Protein AF-A0A7S3T463-F1 (afdb_monomer_lite)

Secondary structure (DSSP, 8-state):
---PPPPPGGGGBTB--------TTGGGS-PPPHHHHHHHHHHHHHHHHHHHHHHHHHHHHTHHHHS--GGG-SSHHHHHHHHHHHHHHHHHHHHHHHHHHHHHHHHHHHHHHHHHHHHTT---------HHHHHTSTHHHHHHHHHHHHHHHHHHHHHH-TT-TTHHHHHHHHHHHHHHHHHHHHHHHHHS-----

Sequence (197 aa):
AALEDAPPADALKGLPEVQVHETADETRFDCPPAWFLVLNSIGMSAMTAVTVIGAFFFVLAANTQLTNYCWLWQSKFTQVACTASTVAFWTYPTVCCVFVFIIFAKNMVDARMYYEFLLHRVFVGYERRSILTIFNFPALPLLLLYAMVAMTSMIWHMRGHALQVNAVQEMVYAYMAYLMPVVSFVATLVTKWSVNY

Structure (mmCIF, N/CA/C/O backbone):
data_AF-A0A7S3T463-F1
#
_entry.id   AF-A0A7S3T463-F1
#
loop_
_atom_site.group_PDB
_atom_site.id
_atom_site.type_symbol
_atom_site.label_atom_id
_atom_site.label_alt_id
_atom_site.label_comp_id
_atom_site.label_asym_id
_atom_site.label_entity_id
_atom_site.label_seq_id
_atom_site.pdbx_PDB_ins_code
_atom_site.Cartn_x
_atom_site.Cartn_y
_atom_site.Cartn_z
_atom_site.occupancy
_atom_site.B_iso_or_equiv
_atom_site.auth_seq_id
_atom_site.auth_comp_id
_atom_site.auth_asym_id
_atom_site.auth_atom_id
_atom_site.pdbx_PDB_model_num
ATOM 1 N N . ALA A 1 1 ? -27.767 -30.593 3.895 1.00 51.59 1 ALA A N 1
ATOM 2 C CA . ALA A 1 1 ? -27.272 -31.640 4.810 1.00 51.59 1 ALA A CA 1
ATOM 3 C C . ALA A 1 1 ? -25.940 -31.137 5.354 1.00 51.59 1 ALA A C 1
ATOM 5 O O . ALA A 1 1 ? -25.041 -30.972 4.550 1.00 51.59 1 ALA A O 1
ATOM 6 N N . ALA A 1 2 ? -25.776 -30.710 6.601 1.00 44.47 2 ALA A N 1
ATOM 7 C CA . ALA A 1 2 ? -26.503 -30.990 7.831 1.00 44.47 2 ALA A CA 1
ATOM 8 C C . ALA A 1 2 ? -26.843 -29.679 8.572 1.00 44.47 2 ALA A C 1
ATOM 10 O O . ALA A 1 2 ? -26.008 -28.784 8.654 1.00 44.47 2 ALA A O 1
ATOM 11 N N . LEU A 1 3 ? -28.082 -29.565 9.059 1.00 46.16 3 LEU A N 1
ATOM 12 C CA . LEU A 1 3 ? -28.412 -28.690 10.181 1.00 46.16 3 LEU A CA 1
ATOM 13 C C . LEU A 1 3 ? -28.065 -29.508 11.426 1.00 46.16 3 LEU A C 1
ATOM 15 O O . LEU A 1 3 ? -28.753 -30.486 11.701 1.00 46.16 3 LEU A O 1
ATOM 19 N N . GLU A 1 4 ? -26.964 -29.176 12.094 1.00 52.53 4 GLU A N 1
ATOM 20 C CA . GLU A 1 4 ? -26.656 -29.721 13.416 1.00 52.53 4 GLU A CA 1
ATOM 21 C C . GLU A 1 4 ? -27.619 -29.118 14.442 1.00 52.53 4 GLU A C 1
ATOM 23 O O . GLU A 1 4 ? -27.831 -27.904 14.492 1.00 52.53 4 GLU A O 1
ATOM 28 N N . ASP A 1 5 ? -28.241 -30.018 15.196 1.00 52.22 5 ASP A N 1
ATOM 29 C CA . ASP A 1 5 ? -29.319 -29.786 16.142 1.00 52.22 5 ASP A CA 1
ATOM 30 C C . ASP A 1 5 ? -28.959 -28.726 17.191 1.00 52.22 5 ASP A C 1
ATOM 32 O O . ASP A 1 5 ? -28.043 -28.892 18.000 1.00 52.22 5 ASP A O 1
ATOM 36 N N . ALA A 1 6 ? -29.734 -27.639 17.216 1.00 59.31 6 ALA A N 1
ATOM 37 C CA . ALA A 1 6 ? -29.752 -26.738 18.356 1.00 59.31 6 ALA A CA 1
ATOM 38 C C . ALA A 1 6 ? -30.209 -27.531 19.598 1.00 59.31 6 ALA A C 1
ATOM 40 O O . ALA A 1 6 ? -31.221 -28.238 19.526 1.00 59.31 6 ALA A O 1
ATOM 41 N N . PRO A 1 7 ? -29.493 -27.447 20.732 1.00 59.16 7 PR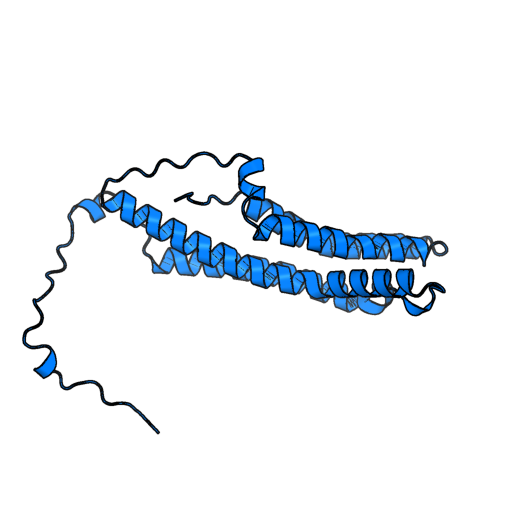O A N 1
ATOM 42 C CA . PRO A 1 7 ? -29.833 -28.220 21.914 1.00 59.16 7 PRO A CA 1
ATOM 43 C C . PRO A 1 7 ? -31.237 -27.852 22.426 1.00 59.16 7 PRO A C 1
ATOM 45 O O . PRO A 1 7 ? -31.652 -26.693 22.328 1.00 59.16 7 PRO A O 1
ATOM 48 N N . PRO A 1 8 ? -31.983 -28.825 22.979 1.00 61.66 8 PRO A N 1
ATOM 49 C CA . PRO A 1 8 ? -33.329 -28.604 23.490 1.00 61.66 8 PRO A CA 1
ATOM 50 C C . PRO A 1 8 ? -33.323 -27.523 24.578 1.00 61.66 8 PRO A C 1
ATOM 52 O O . PRO A 1 8 ? -32.460 -27.522 25.456 1.00 61.66 8 PRO A O 1
ATOM 55 N N . ALA A 1 9 ? -34.307 -26.618 24.532 1.00 58.44 9 ALA A N 1
ATOM 56 C CA . ALA A 1 9 ? -34.421 -25.439 25.402 1.00 58.44 9 ALA A CA 1
ATOM 57 C C . ALA A 1 9 ? -34.381 -25.755 26.913 1.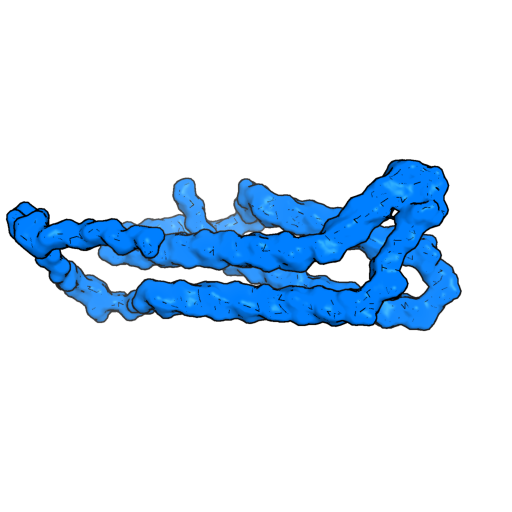00 58.44 9 ALA A C 1
ATOM 59 O O . ALA A 1 9 ? -34.060 -24.891 27.727 1.00 58.44 9 ALA A O 1
ATOM 60 N N . ASP A 1 10 ? -34.648 -27.002 27.297 1.00 62.12 10 ASP A N 1
ATOM 61 C CA . ASP A 1 10 ? -34.566 -27.466 28.679 1.00 62.12 10 ASP A CA 1
ATOM 62 C C . ASP A 1 10 ? -33.127 -27.638 29.201 1.00 62.12 10 ASP A C 1
ATOM 64 O O . ASP A 1 10 ? -32.932 -27.667 30.412 1.00 62.12 10 ASP A O 1
ATOM 68 N N . ALA A 1 11 ? -32.108 -27.670 28.333 1.00 57.53 11 ALA A N 1
ATOM 69 C CA . ALA A 1 11 ? -30.698 -27.725 28.737 1.00 57.53 11 ALA A CA 1
ATOM 70 C C . ALA A 1 11 ? -30.153 -26.383 29.274 1.00 57.53 11 ALA A C 1
ATOM 72 O O . ALA A 1 11 ? -29.064 -26.343 29.843 1.00 57.53 11 ALA A O 1
ATOM 73 N N . LEU A 1 12 ? -30.906 -25.285 29.121 1.00 55.22 12 LEU A N 1
ATOM 74 C CA . LEU A 1 12 ? -30.571 -23.964 29.671 1.00 55.22 12 LEU A CA 1
ATOM 75 C C . LEU A 1 12 ? -31.203 -23.703 31.053 1.00 55.22 12 LEU A C 1
ATOM 77 O O . LEU A 1 12 ? -30.861 -22.712 31.700 1.00 55.22 12 LEU A O 1
ATOM 81 N N . LYS A 1 13 ? -32.083 -24.591 31.547 1.00 55.50 13 LYS A N 1
ATOM 82 C CA . LYS A 1 13 ? -32.643 -24.521 32.909 1.00 55.50 13 LYS A CA 1
ATOM 83 C C . LYS A 1 13 ? -31.573 -24.909 33.931 1.00 55.50 13 LYS A C 1
ATOM 85 O O . LYS A 1 13 ? -31.421 -26.077 34.268 1.00 55.50 13 LYS A O 1
ATOM 90 N N . GLY A 1 14 ? -30.835 -23.926 34.433 1.00 65.56 14 GLY A N 1
ATOM 91 C CA . GLY A 1 14 ? -29.850 -24.127 35.501 1.00 65.56 14 GLY A CA 1
ATOM 92 C C . GLY A 1 14 ? -28.540 -23.378 35.303 1.00 65.56 14 GLY A C 1
ATOM 93 O O . GLY A 1 14 ? -27.716 -23.356 36.215 1.00 65.56 14 GLY A O 1
ATOM 94 N N . LEU A 1 15 ? -28.348 -22.728 34.153 1.00 62.41 15 LEU A N 1
ATOM 95 C CA . LEU A 1 15 ? -27.325 -21.697 34.053 1.00 62.41 15 LEU A CA 1
ATOM 96 C C . LEU A 1 15 ? -27.752 -20.530 34.955 1.00 62.41 15 LEU A C 1
ATOM 98 O O . LEU A 1 15 ? -28.924 -20.146 34.909 1.00 62.41 15 LEU A O 1
ATOM 102 N N . PRO A 1 16 ? -26.853 -19.998 35.803 1.00 64.06 16 PRO A N 1
ATOM 103 C CA . PRO A 1 16 ? -27.168 -18.824 36.597 1.00 64.06 16 PRO A CA 1
ATOM 104 C C . PRO A 1 16 ? -27.610 -17.731 35.631 1.00 64.06 16 PRO A C 1
ATOM 106 O O . PRO A 1 16 ? -26.889 -17.404 34.688 1.00 64.06 16 PRO A O 1
ATOM 109 N N . GLU A 1 17 ? -28.822 -17.225 35.839 1.00 62.31 17 GLU A N 1
ATOM 110 C CA . GLU A 1 17 ? -29.332 -16.074 35.117 1.00 62.31 17 GLU A CA 1
ATOM 111 C C . GLU A 1 17 ? -28.359 -14.932 35.401 1.00 62.31 17 GLU A C 1
ATOM 113 O O . GLU A 1 17 ? -28.320 -14.380 36.504 1.00 62.31 17 GLU A O 1
ATOM 118 N N . VAL A 1 18 ? -27.476 -14.662 34.438 1.00 62.22 18 VAL A N 1
ATOM 119 C CA . VAL A 1 18 ? -26.580 -13.517 34.498 1.00 62.22 18 VAL A CA 1
ATOM 120 C C . VAL A 1 18 ? -27.501 -12.321 34.380 1.00 62.22 18 VAL A C 1
ATOM 122 O O . VAL A 1 18 ? -27.887 -11.934 33.278 1.00 62.22 18 VAL A O 1
ATOM 125 N N . GLN A 1 19 ? -27.922 -11.785 35.526 1.00 48.31 19 GLN A N 1
ATOM 126 C CA . GLN A 1 19 ? -28.584 -10.498 35.558 1.00 48.31 19 GLN A CA 1
ATOM 127 C C . GLN A 1 19 ? -27.610 -9.526 34.917 1.00 48.31 19 GLN A C 1
ATOM 129 O O . GLN A 1 19 ? -26.544 -9.250 35.472 1.00 48.31 19 GLN A O 1
ATOM 134 N N . VAL A 1 20 ? -27.952 -9.078 33.710 1.00 59.31 20 VAL A N 1
ATOM 135 C CA . VAL A 1 20 ? -27.262 -7.987 33.039 1.00 59.31 20 VAL A CA 1
ATOM 136 C C . VAL A 1 20 ? -27.518 -6.781 33.924 1.00 59.31 20 VAL A C 1
ATOM 138 O O . VAL A 1 20 ? -28.552 -6.126 33.838 1.00 59.31 20 VAL A O 1
ATOM 141 N N . HIS A 1 21 ? -26.638 -6.587 34.898 1.00 53.38 21 HIS A N 1
ATOM 142 C CA . HIS A 1 21 ? -26.67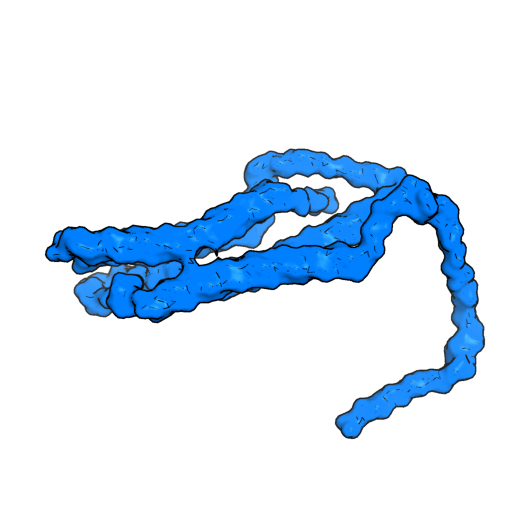6 -5.433 35.760 1.00 53.38 21 HIS A CA 1
ATOM 143 C C . HIS A 1 21 ? -26.294 -4.280 34.843 1.00 53.38 21 HIS A C 1
ATOM 145 O O . HIS A 1 21 ? -25.124 -4.149 34.489 1.00 53.38 21 HIS A O 1
ATOM 151 N N . GLU A 1 22 ? -27.289 -3.518 34.382 1.00 54.75 22 GLU A N 1
ATOM 152 C CA . GLU A 1 22 ? -27.070 -2.217 33.756 1.00 54.75 22 GLU A CA 1
ATOM 153 C C . GLU A 1 22 ? -26.254 -1.397 34.756 1.00 54.75 22 GLU A C 1
ATOM 155 O O . GLU A 1 22 ? -26.767 -0.851 35.736 1.00 54.75 22 GLU A O 1
ATOM 160 N N . THR A 1 23 ? -24.934 -1.399 34.585 1.00 55.97 23 THR A N 1
ATOM 161 C CA . THR A 1 23 ? -24.046 -0.608 35.418 1.00 55.97 23 THR A CA 1
ATOM 162 C C . THR A 1 23 ? -24.372 0.845 35.122 1.00 55.97 23 THR A C 1
ATOM 164 O O . THR A 1 23 ? -24.146 1.318 34.011 1.00 55.97 23 THR A O 1
ATOM 167 N N . ALA A 1 24 ? -24.895 1.559 36.121 1.00 50.25 24 ALA A N 1
ATOM 168 C CA . ALA A 1 24 ? -25.324 2.958 36.039 1.00 50.25 24 ALA A CA 1
ATOM 169 C C . ALA A 1 24 ? -24.263 3.941 35.481 1.00 50.25 24 ALA A C 1
ATOM 171 O O . ALA A 1 24 ? -24.587 5.091 35.187 1.00 50.25 24 ALA A O 1
ATOM 172 N N . ASP A 1 25 ? -23.016 3.498 35.298 1.00 54.44 25 ASP A N 1
ATOM 173 C CA . ASP A 1 25 ? -21.930 4.264 34.686 1.00 54.44 25 ASP A CA 1
ATOM 174 C C . ASP A 1 25 ? -22.037 4.380 33.144 1.00 54.44 25 ASP A C 1
ATOM 176 O O . ASP A 1 25 ? -21.417 5.286 32.586 1.00 54.44 25 ASP A O 1
ATOM 180 N N . GLU A 1 26 ? -22.860 3.578 32.446 1.00 55.28 26 GLU A N 1
ATOM 181 C CA . GLU A 1 26 ? -23.068 3.729 30.987 1.00 55.28 26 GLU A CA 1
ATOM 182 C C . GLU A 1 26 ? -23.789 5.036 30.620 1.00 55.28 26 GLU A C 1
ATOM 184 O O . GLU A 1 26 ? -23.491 5.651 29.603 1.00 55.28 26 GLU A O 1
ATOM 189 N N . THR A 1 27 ? -24.679 5.535 31.484 1.00 57.78 27 THR A N 1
ATOM 190 C CA . THR A 1 27 ? -25.372 6.820 31.256 1.00 57.78 27 THR A CA 1
ATOM 191 C C . THR A 1 27 ? -24.468 8.046 31.401 1.00 57.78 27 THR A C 1
ATOM 193 O O . THR A 1 27 ? -24.854 9.148 31.012 1.00 57.78 27 THR A O 1
ATOM 196 N N . ARG A 1 28 ? -23.268 7.884 31.975 1.00 63.88 28 ARG A N 1
ATOM 197 C CA . ARG A 1 28 ? -22.345 8.994 32.245 1.00 63.88 28 ARG A CA 1
ATOM 198 C C . ARG A 1 28 ? -21.348 9.231 31.113 1.00 63.88 28 ARG A C 1
ATOM 200 O O . ARG A 1 28 ? -20.805 10.331 31.010 1.00 63.88 28 ARG A O 1
ATOM 207 N N . PHE A 1 29 ? -21.104 8.220 30.285 1.00 65.50 29 PHE A N 1
ATOM 208 C CA . PHE A 1 29 ? -20.198 8.294 29.148 1.00 65.50 29 PHE A CA 1
ATOM 209 C C . PHE A 1 29 ? -20.971 7.960 27.875 1.00 65.50 29 PHE A C 1
ATOM 211 O O . PHE A 1 29 ? -21.448 6.841 27.736 1.00 65.50 29 PHE A O 1
ATOM 218 N N . ASP A 1 30 ? -21.044 8.900 26.927 1.00 70.94 30 ASP A N 1
ATOM 219 C CA . ASP A 1 30 ? -21.539 8.646 25.567 1.00 70.94 30 ASP A CA 1
ATOM 220 C C . ASP A 1 30 ? -20.584 7.675 24.845 1.00 70.94 30 ASP A C 1
ATOM 222 O O . ASP A 1 30 ? -19.723 8.069 24.052 1.00 70.94 30 ASP A O 1
ATOM 226 N N . CYS A 1 31 ? -20.675 6.388 25.178 1.00 72.31 31 CYS A N 1
ATOM 227 C CA . CYS A 1 31 ? -19.882 5.344 24.558 1.00 72.31 31 CYS A CA 1
ATOM 228 C C . CYS A 1 31 ? -20.508 5.014 23.197 1.00 72.31 31 CYS A C 1
ATOM 230 O O . CYS A 1 31 ? -21.670 4.595 23.142 1.00 72.31 31 CYS A O 1
ATOM 232 N N . PRO A 1 32 ? -19.786 5.198 22.077 1.00 81.69 32 PRO A N 1
ATOM 233 C CA . PRO A 1 32 ? -20.316 4.821 20.781 1.00 81.69 32 PRO A CA 1
ATOM 234 C C . PRO A 1 32 ? -20.580 3.309 20.774 1.00 81.69 32 PRO A C 1
ATOM 236 O O . PRO A 1 32 ? -19.713 2.530 21.183 1.00 81.69 32 PRO A O 1
ATOM 239 N N . PRO A 1 33 ? -21.746 2.860 20.286 1.00 84.19 33 PRO A N 1
ATOM 240 C CA . PRO A 1 33 ? -22.067 1.445 20.298 1.00 84.19 33 PRO A CA 1
ATOM 241 C C . PRO A 1 33 ? -21.070 0.668 19.427 1.00 84.19 33 PRO A C 1
ATOM 243 O O . PRO A 1 33 ? -20.616 1.149 18.387 1.00 84.19 33 PRO A O 1
ATOM 246 N N . ALA A 1 34 ? -20.738 -0.564 19.826 1.00 84.56 34 ALA A N 1
ATOM 247 C CA . ALA A 1 34 ? -19.673 -1.346 19.188 1.00 84.56 34 ALA A CA 1
ATOM 248 C C . ALA A 1 34 ? -19.856 -1.515 17.667 1.00 84.56 34 ALA A C 1
ATOM 250 O O . ALA A 1 34 ? -18.885 -1.456 16.912 1.00 84.56 34 ALA A O 1
ATOM 251 N N . TRP A 1 35 ? -21.099 -1.667 17.199 1.00 84.94 35 TRP A N 1
ATOM 252 C CA . TRP A 1 35 ? -21.407 -1.779 15.771 1.00 84.94 35 TRP A CA 1
ATOM 253 C C . TRP A 1 35 ? -21.028 -0.514 14.985 1.00 84.94 35 TRP A C 1
ATOM 255 O O . TRP A 1 35 ? -20.605 -0.616 13.835 1.00 84.94 35 TRP A O 1
ATOM 265 N N . PHE A 1 36 ? -21.120 0.671 15.598 1.00 88.88 36 PHE A N 1
ATOM 266 C CA . PHE A 1 36 ? -20.758 1.933 14.957 1.00 88.88 36 PHE A CA 1
ATOM 267 C C . PHE A 1 36 ? -19.245 2.024 14.740 1.00 88.88 36 PHE A C 1
ATOM 269 O O . PHE A 1 36 ? -18.797 2.406 13.660 1.00 88.88 36 PHE A O 1
ATOM 276 N N . LEU A 1 37 ? -18.443 1.597 15.723 1.00 86.12 37 LEU A N 1
ATOM 277 C CA . LEU A 1 37 ? -16.982 1.521 15.591 1.00 86.12 37 LEU A CA 1
ATOM 278 C C . LEU A 1 37 ? -16.558 0.543 14.486 1.00 86.12 37 LEU A C 1
ATOM 280 O O . LEU A 1 37 ? -15.643 0.842 13.710 1.00 86.12 37 LEU A O 1
ATOM 284 N N . VAL A 1 38 ? -17.245 -0.599 14.394 1.00 88.38 38 VAL A N 1
ATOM 285 C CA . VAL A 1 38 ? -17.034 -1.595 13.334 1.00 88.38 38 VAL A CA 1
ATOM 286 C C . VAL A 1 38 ? -17.359 -0.990 11.970 1.00 88.38 38 VAL A C 1
ATOM 288 O O . VAL A 1 38 ? -16.502 -0.992 11.088 1.00 88.38 38 VAL A O 1
ATOM 291 N N . LEU A 1 39 ? -18.553 -0.411 11.796 1.00 91.50 39 LEU A N 1
ATOM 292 C CA . LEU A 1 39 ? -18.965 0.190 10.526 1.00 91.50 39 LEU A CA 1
ATOM 293 C C . LEU A 1 39 ? -18.063 1.349 10.108 1.00 91.50 39 LEU A C 1
ATOM 295 O O . LEU A 1 39 ? -17.708 1.439 8.938 1.00 91.50 39 LEU A O 1
ATOM 299 N N . ASN A 1 40 ? -17.645 2.203 11.041 1.00 88.38 40 ASN A N 1
ATOM 300 C CA . ASN A 1 40 ? -16.723 3.293 10.744 1.00 88.38 40 ASN A CA 1
ATOM 301 C C . ASN A 1 40 ? -15.348 2.766 10.292 1.00 88.38 40 ASN A C 1
ATOM 303 O O . ASN A 1 40 ? -14.770 3.263 9.328 1.00 88.38 40 ASN A O 1
ATOM 307 N N . SER A 1 41 ? -14.835 1.713 10.936 1.00 87.75 41 SER A N 1
ATOM 308 C CA . SER A 1 41 ? -13.562 1.084 10.552 1.00 87.75 41 SER A CA 1
ATOM 309 C C . SER A 1 41 ? -13.652 0.400 9.182 1.00 87.75 41 SER A C 1
ATOM 311 O O . SER A 1 41 ? -12.758 0.558 8.345 1.00 87.75 41 SER A O 1
ATOM 313 N N . ILE A 1 42 ? -14.755 -0.305 8.914 1.00 90.12 42 ILE A N 1
ATOM 314 C CA . ILE A 1 42 ? -15.036 -0.908 7.604 1.00 90.12 42 ILE A CA 1
ATOM 315 C C . ILE A 1 42 ? -15.182 0.184 6.540 1.00 90.12 42 ILE A C 1
ATOM 317 O O . ILE A 1 42 ? -14.564 0.085 5.489 1.00 90.12 42 ILE A O 1
ATOM 321 N N . GLY A 1 43 ? -15.920 1.259 6.815 1.00 92.38 43 GLY A N 1
ATOM 322 C CA . GLY A 1 43 ? -16.099 2.371 5.883 1.00 92.38 43 GLY A CA 1
ATOM 323 C C . GLY A 1 43 ? -14.777 3.050 5.521 1.00 92.38 43 GLY A C 1
ATOM 324 O O . GLY A 1 43 ? -14.471 3.225 4.343 1.00 92.38 43 GLY A O 1
ATOM 325 N N . MET A 1 44 ? -13.943 3.365 6.515 1.00 88.19 44 MET A N 1
ATOM 326 C CA . MET A 1 44 ? -12.628 3.975 6.288 1.00 88.19 44 MET A CA 1
ATOM 327 C C . MET A 1 44 ? -11.668 3.041 5.532 1.00 88.19 44 MET A C 1
ATOM 329 O O . MET A 1 44 ? -10.952 3.480 4.627 1.00 88.19 44 MET A O 1
ATOM 333 N N . SER A 1 45 ? -11.662 1.746 5.863 1.00 88.25 45 SER A N 1
ATOM 334 C CA . SER A 1 45 ? -10.851 0.754 5.142 1.00 88.25 45 SER A CA 1
ATOM 335 C C . SER A 1 45 ? -11.347 0.518 3.709 1.00 88.25 45 SER A C 1
ATOM 337 O O . SER A 1 45 ? -10.537 0.443 2.792 1.00 88.25 45 SER A O 1
ATOM 339 N N . ALA A 1 46 ? -12.661 0.496 3.476 1.00 91.19 46 ALA A N 1
ATOM 340 C CA . ALA A 1 46 ? -13.241 0.377 2.142 1.00 91.19 46 ALA A CA 1
ATOM 341 C C . ALA A 1 46 ? -12.909 1.596 1.275 1.00 91.19 46 ALA A C 1
ATOM 343 O O . ALA A 1 46 ? -12.473 1.432 0.140 1.00 91.19 46 ALA A O 1
ATOM 344 N N . MET A 1 47 ? -13.040 2.814 1.812 1.00 91.19 47 MET A N 1
ATOM 345 C CA . MET A 1 47 ? -12.692 4.039 1.083 1.00 91.19 47 MET A CA 1
ATOM 346 C C . MET A 1 47 ? -11.216 4.058 0.678 1.00 91.19 47 MET A C 1
ATOM 348 O O . MET A 1 47 ? -10.895 4.364 -0.468 1.00 91.19 47 MET A O 1
ATOM 352 N N . THR A 1 48 ? -10.317 3.675 1.588 1.00 88.50 48 THR A N 1
ATOM 353 C CA . THR A 1 48 ? -8.878 3.577 1.286 1.00 88.50 48 THR A CA 1
ATOM 354 C C . THR A 1 48 ? -8.557 2.452 0.300 1.00 88.50 48 THR A C 1
ATOM 356 O O . THR A 1 48 ? -7.722 2.634 -0.581 1.00 88.50 48 THR A O 1
ATOM 359 N N . ALA A 1 49 ? -9.248 1.313 0.369 1.00 88.88 49 ALA A N 1
ATOM 360 C CA . ALA A 1 49 ? -9.100 0.251 -0.621 1.00 88.88 49 ALA A CA 1
ATOM 361 C C . ALA A 1 49 ? -9.575 0.701 -2.012 1.00 88.88 49 ALA A C 1
ATOM 363 O O . ALA A 1 49 ? -8.879 0.471 -2.997 1.00 88.88 49 ALA A O 1
ATOM 364 N N . VAL A 1 50 ? -10.718 1.389 -2.104 1.00 91.81 50 VAL A N 1
ATOM 365 C CA . VAL A 1 50 ? -11.256 1.908 -3.371 1.00 91.81 50 VAL A CA 1
ATOM 366 C C . VAL A 1 50 ? -10.304 2.920 -4.004 1.00 91.81 50 VAL A C 1
ATOM 368 O O . VAL A 1 50 ? -10.088 2.853 -5.212 1.00 91.81 50 VAL A O 1
ATOM 371 N N . THR A 1 51 ? -9.689 3.820 -3.230 1.00 91.00 51 THR A N 1
ATOM 372 C CA . THR A 1 51 ? -8.722 4.781 -3.790 1.00 91.00 51 THR A CA 1
ATOM 373 C C . THR A 1 51 ? -7.459 4.098 -4.314 1.00 91.00 51 THR A C 1
ATOM 375 O O . THR A 1 51 ? -6.999 4.430 -5.407 1.00 91.00 51 THR A O 1
ATOM 378 N N . VAL A 1 52 ? -6.927 3.107 -3.591 1.00 88.81 52 VAL A N 1
ATOM 379 C CA . VAL A 1 52 ? -5.760 2.318 -4.025 1.00 88.81 52 VAL A CA 1
ATOM 380 C C . VAL A 1 52 ? -6.085 1.489 -5.270 1.00 88.81 52 VAL A C 1
ATOM 382 O O . VAL A 1 52 ? -5.314 1.488 -6.228 1.00 88.81 52 VAL A O 1
ATOM 385 N N . ILE A 1 53 ? -7.244 0.826 -5.296 1.00 90.31 53 ILE A N 1
ATOM 386 C CA . ILE A 1 53 ? -7.714 0.040 -6.445 1.00 90.31 53 ILE A CA 1
ATOM 387 C C . ILE A 1 53 ? -7.966 0.947 -7.657 1.00 90.31 53 ILE A C 1
ATOM 389 O O . ILE A 1 53 ? -7.583 0.599 -8.770 1.00 90.31 53 ILE A O 1
ATOM 393 N N . GLY A 1 54 ? -8.560 2.126 -7.461 1.00 91.06 54 GLY A N 1
ATOM 394 C CA . GLY A 1 54 ? -8.780 3.104 -8.527 1.00 91.06 54 GLY A CA 1
ATOM 395 C C . GLY A 1 54 ? -7.469 3.581 -9.155 1.00 91.06 54 GLY A C 1
ATOM 396 O O . GLY A 1 54 ? -7.330 3.569 -10.378 1.00 91.06 54 GLY A O 1
ATOM 397 N N . ALA A 1 55 ? -6.475 3.918 -8.329 1.00 89.44 55 ALA A N 1
ATOM 398 C CA . ALA A 1 55 ? -5.137 4.265 -8.807 1.00 89.44 55 ALA A CA 1
ATOM 399 C C . ALA A 1 55 ? -4.449 3.089 -9.520 1.00 89.44 55 ALA A C 1
ATOM 401 O O . ALA A 1 55 ? -3.776 3.280 -10.533 1.00 89.44 55 ALA A O 1
ATOM 402 N N . PHE A 1 56 ? -4.657 1.862 -9.039 1.00 90.00 56 PHE A N 1
ATOM 403 C CA . PHE A 1 56 ? -4.150 0.659 -9.690 1.00 90.00 56 PHE A CA 1
ATOM 404 C C . PHE A 1 56 ? -4.769 0.435 -11.075 1.00 90.00 56 PHE A C 1
ATOM 406 O O . PHE A 1 56 ? -4.043 0.164 -12.028 1.00 90.00 56 PHE A O 1
ATOM 413 N N . PHE A 1 57 ? -6.086 0.610 -11.225 1.00 91.38 57 PHE A N 1
ATOM 414 C CA . PHE A 1 57 ? -6.748 0.531 -12.530 1.00 91.38 57 PHE A CA 1
ATOM 415 C C . PHE A 1 57 ? -6.267 1.614 -13.498 1.00 91.38 57 PHE A C 1
ATOM 417 O O . PHE A 1 57 ? -6.097 1.337 -14.684 1.00 91.38 57 PHE A O 1
ATOM 424 N N . PHE A 1 58 ? -5.994 2.821 -12.998 1.00 89.50 58 PHE A N 1
ATOM 425 C CA . PHE A 1 58 ? -5.407 3.888 -13.807 1.00 89.50 58 PHE A CA 1
ATOM 426 C C . PHE A 1 58 ? -4.028 3.491 -14.356 1.00 89.50 58 PHE A C 1
ATOM 428 O O . PHE A 1 58 ? -3.754 3.652 -15.542 1.00 89.50 58 PHE A O 1
ATOM 435 N N . VAL A 1 59 ? -3.186 2.887 -13.516 1.00 87.00 59 VAL A N 1
ATOM 436 C CA . VAL A 1 59 ? -1.876 2.349 -13.915 1.00 87.00 59 VAL A CA 1
ATOM 437 C C . VAL A 1 59 ? -2.006 1.168 -14.884 1.00 87.00 59 VAL A C 1
ATOM 439 O O . VAL A 1 59 ? -1.258 1.089 -15.858 1.00 87.00 59 VAL A O 1
ATOM 442 N N . LEU A 1 60 ? -2.983 0.279 -14.679 1.00 89.88 60 LEU A N 1
ATOM 443 C CA . LEU A 1 60 ? -3.268 -0.827 -15.599 1.00 89.88 60 LEU A CA 1
ATOM 444 C C . LEU A 1 60 ? -3.665 -0.343 -16.997 1.00 89.88 60 LEU A C 1
ATOM 446 O O . LEU A 1 60 ? -3.289 -0.978 -17.981 1.00 89.88 60 LEU A O 1
ATOM 450 N N . ALA A 1 61 ? -4.384 0.777 -17.100 1.00 89.38 61 ALA A N 1
ATOM 451 C CA . ALA A 1 61 ? -4.741 1.362 -18.391 1.00 89.38 61 ALA A CA 1
ATOM 452 C C . ALA A 1 61 ? -3.509 1.834 -19.192 1.00 89.38 61 ALA A C 1
ATOM 454 O O . ALA A 1 61 ? -3.553 1.856 -20.419 1.00 89.38 61 ALA A O 1
ATOM 455 N N . ALA A 1 62 ? -2.399 2.145 -18.513 1.00 85.62 62 ALA A N 1
ATOM 456 C CA . ALA A 1 62 ? -1.124 2.560 -19.103 1.00 85.62 62 ALA A CA 1
ATOM 457 C C . ALA A 1 62 ? -0.033 1.466 -19.015 1.00 85.62 62 ALA A C 1
ATOM 459 O O . ALA A 1 62 ? 1.163 1.764 -18.955 1.00 85.62 62 ALA A O 1
ATOM 460 N N . ASN A 1 63 ? -0.418 0.182 -18.993 1.00 85.00 63 ASN A N 1
ATOM 461 C CA . ASN A 1 63 ? 0.504 -0.927 -18.710 1.00 85.00 63 ASN A CA 1
ATOM 462 C C . ASN A 1 63 ? 1.727 -1.007 -19.647 1.00 85.00 63 ASN A C 1
ATOM 464 O O . ASN A 1 63 ? 2.819 -1.367 -19.196 1.00 85.00 63 ASN A O 1
ATOM 468 N N . THR A 1 64 ? 1.566 -0.654 -20.923 1.00 82.38 64 THR A N 1
ATOM 469 C CA . THR A 1 64 ? 2.610 -0.722 -21.951 1.00 82.38 64 THR A CA 1
ATOM 470 C C . THR A 1 64 ? 3.697 0.316 -21.726 1.00 82.38 64 THR A C 1
ATOM 472 O O . THR A 1 64 ? 4.840 0.090 -22.112 1.00 82.38 64 THR A O 1
ATOM 475 N N . GLN A 1 65 ? 3.352 1.430 -21.079 1.00 81.00 65 GLN A N 1
ATOM 476 C CA . GLN A 1 65 ? 4.285 2.498 -20.751 1.00 81.00 65 GLN A CA 1
ATOM 477 C C . GLN A 1 65 ? 5.002 2.254 -19.422 1.00 81.00 65 GLN A C 1
ATOM 479 O O . GLN A 1 65 ? 6.098 2.755 -19.239 1.00 81.00 65 GLN A O 1
ATOM 484 N N . LEU A 1 66 ? 4.417 1.496 -18.489 1.00 81.88 66 LEU A N 1
ATOM 485 C CA . LEU A 1 66 ? 4.974 1.320 -17.138 1.00 81.88 66 LEU A CA 1
ATOM 486 C C . LEU A 1 66 ? 5.763 0.016 -16.959 1.00 81.88 66 LEU A C 1
ATOM 488 O O . LEU A 1 66 ? 6.584 -0.103 -16.048 1.00 81.88 66 LEU A O 1
ATOM 492 N N . THR A 1 67 ? 5.540 -0.977 -17.819 1.00 85.69 67 THR A N 1
ATOM 493 C CA . THR A 1 67 ? 6.207 -2.279 -17.702 1.00 85.69 67 THR A CA 1
ATOM 494 C C . THR A 1 67 ? 7.620 -2.220 -18.277 1.00 85.69 67 THR A C 1
ATOM 496 O O . THR A 1 67 ? 7.813 -2.001 -19.469 1.00 85.69 67 THR A O 1
ATOM 499 N N . ASN A 1 68 ? 8.626 -2.455 -17.430 1.00 83.44 68 ASN A N 1
ATOM 500 C CA . ASN A 1 68 ? 10.021 -2.519 -17.862 1.00 83.44 68 ASN A CA 1
ATOM 501 C C . ASN A 1 68 ? 10.292 -3.770 -18.705 1.00 83.44 68 ASN A C 1
ATOM 503 O O . ASN A 1 68 ? 10.014 -4.897 -18.288 1.00 83.44 68 ASN A O 1
ATOM 507 N N . TYR A 1 69 ? 10.963 -3.586 -19.838 1.00 86.19 69 TYR A N 1
ATOM 508 C CA . TYR A 1 69 ? 11.473 -4.678 -20.660 1.00 86.19 69 TYR A CA 1
ATOM 509 C C . TYR A 1 69 ? 12.774 -5.253 -20.069 1.00 86.19 69 TYR A C 1
ATOM 511 O O . TYR A 1 69 ? 13.882 -5.008 -20.546 1.00 86.19 69 TYR A O 1
ATOM 519 N N . CYS A 1 70 ? 12.653 -6.015 -18.980 1.00 86.19 70 CYS A N 1
ATOM 520 C CA . CYS A 1 70 ? 13.800 -6.479 -18.190 1.00 86.19 70 CYS A CA 1
ATOM 521 C C . CYS A 1 70 ? 14.725 -7.482 -18.906 1.00 86.19 70 CYS A C 1
ATOM 523 O O . CYS A 1 70 ? 15.851 -7.692 -18.459 1.00 86.19 70 CYS A O 1
ATOM 525 N N . TRP A 1 71 ? 14.293 -8.095 -20.011 1.00 86.31 71 TRP A N 1
ATOM 526 C CA . TRP A 1 71 ? 15.116 -9.034 -20.785 1.00 86.31 71 TRP A CA 1
ATOM 527 C C . TRP A 1 71 ? 16.183 -8.361 -21.659 1.00 86.31 71 TRP A C 1
ATOM 529 O O . TRP A 1 71 ? 17.041 -9.061 -22.188 1.00 86.31 71 TRP A O 1
ATOM 539 N N . LEU A 1 72 ? 16.160 -7.031 -21.824 1.00 86.50 72 LEU A N 1
ATOM 540 C CA . LEU A 1 72 ? 17.203 -6.324 -22.580 1.00 86.50 72 LEU A CA 1
ATOM 541 C C . LEU A 1 72 ? 18.539 -6.240 -21.825 1.00 86.50 72 LEU A C 1
ATOM 543 O O . LEU A 1 72 ? 19.573 -5.950 -22.427 1.00 86.50 72 LEU A O 1
ATOM 547 N N . TRP A 1 73 ? 18.544 -6.486 -20.514 1.00 85.88 73 TRP A N 1
ATOM 548 C CA . TRP A 1 73 ? 19.755 -6.405 -19.706 1.00 85.88 73 TRP A CA 1
ATOM 549 C C . TRP A 1 73 ? 20.625 -7.656 -19.876 1.00 85.88 73 TRP A C 1
ATOM 551 O O . TRP A 1 73 ? 20.188 -8.769 -19.602 1.00 85.88 73 TRP A O 1
ATOM 561 N N . GLN A 1 74 ? 21.891 -7.468 -20.265 1.00 86.38 74 GLN A N 1
ATOM 562 C CA . GLN A 1 74 ? 22.822 -8.579 -20.517 1.00 86.38 74 GLN A CA 1
ATOM 563 C C . GLN A 1 74 ? 23.224 -9.352 -19.250 1.00 86.38 74 GLN A C 1
ATOM 565 O O . GLN A 1 74 ? 23.533 -10.541 -19.318 1.00 86.38 74 GLN A O 1
ATOM 570 N N . SER A 1 75 ? 23.237 -8.701 -18.082 1.00 93.25 75 SER A N 1
ATOM 571 C CA . SER A 1 75 ? 23.575 -9.367 -16.823 1.00 93.25 75 SER A CA 1
ATOM 572 C C . SER A 1 75 ? 22.344 -10.028 -16.201 1.00 93.25 75 SER A C 1
ATOM 574 O O . SER A 1 75 ? 21.317 -9.385 -15.961 1.00 93.25 75 SER A O 1
ATOM 576 N N . LYS A 1 76 ? 22.476 -11.315 -15.851 1.00 92.88 76 LYS A N 1
ATOM 577 C CA . LYS A 1 76 ? 21.426 -12.081 -15.157 1.00 92.88 76 LYS A CA 1
ATOM 578 C C . LYS A 1 76 ? 21.004 -11.415 -13.847 1.00 92.88 76 LYS A C 1
ATOM 580 O O . LYS A 1 76 ? 19.826 -11.411 -13.510 1.00 92.88 76 LYS A O 1
ATOM 585 N N . PHE A 1 77 ? 21.951 -10.808 -13.128 1.00 93.56 77 PHE A N 1
ATOM 586 C CA . PHE A 1 77 ? 21.657 -10.116 -11.874 1.00 93.56 77 PHE A CA 1
ATOM 587 C C . PHE A 1 77 ? 20.755 -8.896 -12.099 1.00 93.56 77 PHE A C 1
ATOM 589 O O . PHE A 1 77 ? 19.748 -8.735 -11.414 1.00 93.56 77 PHE A O 1
ATOM 596 N N . THR A 1 78 ? 21.064 -8.068 -13.101 1.00 91.19 78 THR A N 1
ATOM 597 C CA . THR A 1 78 ? 20.249 -6.888 -13.432 1.00 91.19 78 THR A CA 1
ATOM 598 C C . THR A 1 78 ? 18.872 -7.267 -13.967 1.00 91.19 78 THR A C 1
ATOM 600 O O . THR A 1 78 ? 17.894 -6.594 -13.657 1.00 91.19 78 THR A O 1
ATOM 603 N N . GLN A 1 79 ? 18.774 -8.376 -14.706 1.00 92.06 79 GLN A N 1
ATOM 604 C CA . GLN A 1 79 ? 17.498 -8.905 -15.184 1.00 92.06 79 GLN A CA 1
ATOM 605 C C . GLN A 1 79 ? 16.600 -9.348 -14.021 1.00 92.06 79 GLN A C 1
ATOM 607 O O . GLN A 1 79 ? 15.423 -8.984 -13.982 1.00 92.06 79 GLN A O 1
ATOM 612 N N . VAL A 1 80 ? 17.151 -10.092 -13.053 1.00 93.94 80 VAL A N 1
ATOM 613 C CA . VAL A 1 80 ? 16.416 -10.517 -11.851 1.00 93.94 80 VAL A CA 1
ATOM 614 C C . VAL A 1 80 ? 16.005 -9.309 -11.014 1.00 93.94 80 VAL A C 1
ATOM 616 O O . VAL A 1 80 ? 14.843 -9.220 -10.630 1.00 93.94 80 VAL A O 1
ATOM 619 N N . ALA A 1 81 ? 16.913 -8.356 -10.785 1.00 93.69 81 ALA A N 1
ATOM 620 C CA . ALA A 1 81 ? 16.612 -7.145 -10.027 1.00 93.69 81 ALA A CA 1
ATOM 621 C C . ALA A 1 81 ? 15.493 -6.323 -10.687 1.00 93.69 81 ALA A C 1
ATOM 623 O O . ALA A 1 81 ? 14.521 -5.987 -10.023 1.00 93.69 81 ALA A O 1
ATOM 624 N N . CYS A 1 82 ? 15.573 -6.078 -11.999 1.00 93.06 82 CYS A N 1
ATOM 625 C CA . CYS A 1 82 ? 14.525 -5.388 -12.754 1.00 93.06 82 CYS A CA 1
ATOM 626 C C . CYS A 1 82 ? 13.176 -6.116 -12.652 1.00 93.06 82 CYS A C 1
ATOM 628 O O . CYS A 1 82 ? 12.158 -5.493 -12.355 1.00 93.06 82 CYS A O 1
ATOM 630 N N . THR A 1 83 ? 13.174 -7.443 -12.831 1.00 93.69 83 THR A N 1
ATOM 631 C CA . THR A 1 83 ? 11.950 -8.256 -12.763 1.00 93.69 83 THR A CA 1
ATOM 632 C C . THR A 1 83 ? 11.337 -8.205 -11.366 1.00 93.69 83 THR A C 1
ATOM 634 O O . THR A 1 83 ? 10.139 -7.979 -11.234 1.00 93.69 83 THR A O 1
ATOM 637 N N . ALA A 1 84 ? 12.152 -8.351 -10.318 1.00 94.50 84 ALA A N 1
ATOM 638 C CA . ALA A 1 84 ? 11.701 -8.278 -8.934 1.00 94.50 84 ALA A CA 1
ATOM 639 C C . ALA A 1 84 ? 11.118 -6.899 -8.597 1.00 94.50 84 ALA A C 1
ATOM 641 O O . ALA A 1 84 ? 10.039 -6.826 -8.014 1.00 94.50 84 ALA A O 1
ATOM 642 N N . SER A 1 85 ? 11.778 -5.813 -9.012 1.00 94.44 85 SER A N 1
ATOM 643 C CA . SER A 1 85 ? 11.283 -4.445 -8.826 1.00 94.44 85 SER A CA 1
ATOM 644 C C . SER A 1 85 ? 9.953 -4.213 -9.546 1.00 94.44 85 SER A C 1
ATOM 646 O O . SER A 1 85 ? 9.049 -3.607 -8.978 1.00 94.44 85 SER A O 1
ATOM 648 N N . THR A 1 86 ? 9.813 -4.699 -10.783 1.00 92.62 86 THR A N 1
ATOM 649 C CA . THR A 1 86 ? 8.573 -4.566 -11.560 1.00 92.62 86 THR A CA 1
ATOM 650 C C . THR A 1 86 ? 7.444 -5.397 -10.963 1.00 92.62 86 THR A C 1
ATOM 652 O O . THR A 1 86 ? 6.340 -4.885 -10.818 1.00 92.62 86 THR A O 1
ATOM 655 N N . VAL A 1 87 ? 7.703 -6.639 -10.548 1.00 94.06 87 VAL A N 1
ATOM 656 C CA . VAL A 1 87 ? 6.697 -7.454 -9.851 1.00 94.06 87 VAL A CA 1
ATOM 657 C C . VAL A 1 87 ? 6.270 -6.765 -8.559 1.00 94.06 87 VAL A C 1
ATOM 659 O O . VAL A 1 87 ? 5.076 -6.566 -8.365 1.00 94.06 87 VAL A O 1
ATOM 662 N N . ALA A 1 88 ? 7.226 -6.321 -7.735 1.00 94.12 88 ALA A N 1
ATOM 663 C CA . ALA A 1 88 ? 6.939 -5.603 -6.497 1.00 94.12 88 ALA A CA 1
ATOM 664 C C . ALA A 1 88 ? 6.100 -4.344 -6.747 1.00 94.12 88 ALA A C 1
ATOM 666 O O . ALA A 1 88 ? 5.157 -4.088 -6.006 1.00 94.12 88 ALA A O 1
ATOM 667 N N . PHE A 1 89 ? 6.390 -3.585 -7.806 1.00 92.62 89 PHE A N 1
ATOM 668 C CA . PHE A 1 89 ? 5.584 -2.430 -8.199 1.00 92.62 89 PHE A CA 1
ATOM 669 C C . PHE A 1 89 ? 4.125 -2.811 -8.487 1.00 92.62 89 PHE A C 1
ATOM 671 O O . PHE A 1 89 ? 3.221 -2.177 -7.955 1.00 92.62 89 PHE A O 1
ATOM 678 N N . TRP A 1 90 ? 3.880 -3.879 -9.248 1.00 91.94 90 TRP A N 1
ATOM 679 C CA . TRP A 1 90 ? 2.519 -4.309 -9.588 1.00 91.94 90 TRP A CA 1
ATOM 680 C C . TRP A 1 90 ? 1.755 -4.934 -8.415 1.00 91.94 90 TRP A C 1
ATOM 682 O O . TRP A 1 90 ? 0.539 -4.786 -8.331 1.00 91.94 90 TRP A O 1
ATOM 692 N N . THR A 1 91 ? 2.435 -5.623 -7.500 1.00 93.69 91 THR A N 1
ATOM 693 C CA . THR A 1 91 ? 1.785 -6.303 -6.367 1.00 93.69 91 THR A CA 1
ATOM 694 C C . THR A 1 91 ? 1.656 -5.431 -5.121 1.00 93.69 91 THR A C 1
ATOM 696 O O . THR A 1 91 ? 0.884 -5.761 -4.218 1.00 93.69 91 THR A O 1
ATOM 699 N N . TYR A 1 92 ? 2.372 -4.308 -5.048 1.00 91.25 92 TYR A N 1
ATOM 700 C CA . TYR A 1 92 ? 2.360 -3.427 -3.881 1.00 91.25 92 TYR A CA 1
ATOM 701 C C . TYR A 1 92 ? 0.968 -2.903 -3.483 1.00 91.25 92 TYR A C 1
ATOM 703 O O . TYR A 1 92 ? 0.669 -2.952 -2.292 1.00 91.25 92 TYR A O 1
ATOM 711 N N . PRO A 1 93 ? 0.068 -2.487 -4.397 1.00 89.38 93 PRO A N 1
ATOM 712 C CA . PRO A 1 93 ? -1.266 -2.008 -4.021 1.00 89.38 93 PRO A CA 1
ATOM 713 C C . PRO A 1 93 ? -2.088 -3.080 -3.309 1.00 89.38 93 PRO A C 1
ATOM 715 O O . PRO A 1 93 ? -2.744 -2.806 -2.306 1.00 89.38 93 PRO A O 1
ATOM 718 N N . THR A 1 94 ? -2.001 -4.327 -3.777 1.00 90.12 94 THR A N 1
ATOM 719 C CA . THR A 1 94 ? -2.653 -5.472 -3.135 1.00 90.12 94 THR A CA 1
ATOM 720 C C . THR A 1 94 ? -2.093 -5.704 -1.737 1.00 90.12 94 THR A C 1
ATOM 722 O O . THR A 1 94 ? -2.860 -5.872 -0.790 1.00 90.12 94 THR A O 1
ATOM 725 N N . VAL A 1 95 ? -0.764 -5.658 -1.590 1.00 91.19 95 VAL A N 1
ATOM 726 C CA . VAL A 1 95 ? -0.102 -5.765 -0.283 1.00 91.19 95 VAL A CA 1
ATOM 727 C C . VAL A 1 95 ? -0.580 -4.640 0.641 1.00 91.19 95 VAL A C 1
ATOM 729 O O . VAL A 1 95 ? -1.000 -4.919 1.762 1.00 91.19 95 VAL A O 1
ATOM 732 N N . CYS A 1 96 ? -0.622 -3.392 0.169 1.00 88.38 96 CYS A N 1
ATOM 733 C CA . CYS A 1 96 ? -1.163 -2.260 0.920 1.00 88.38 96 CYS A CA 1
ATOM 734 C C . CYS A 1 96 ? -2.597 -2.513 1.395 1.00 88.38 96 CYS A C 1
ATOM 736 O O . CYS A 1 96 ? -2.856 -2.342 2.582 1.00 88.38 96 CYS A O 1
ATOM 738 N N . CYS A 1 97 ? -3.506 -2.975 0.532 1.00 88.75 97 CYS A N 1
ATOM 739 C CA . CYS A 1 97 ? -4.891 -3.273 0.915 1.00 88.75 97 CYS A CA 1
ATOM 740 C C . CYS A 1 97 ? -4.991 -4.334 2.026 1.00 88.75 97 CYS A C 1
ATOM 742 O O . CYS A 1 97 ? -5.784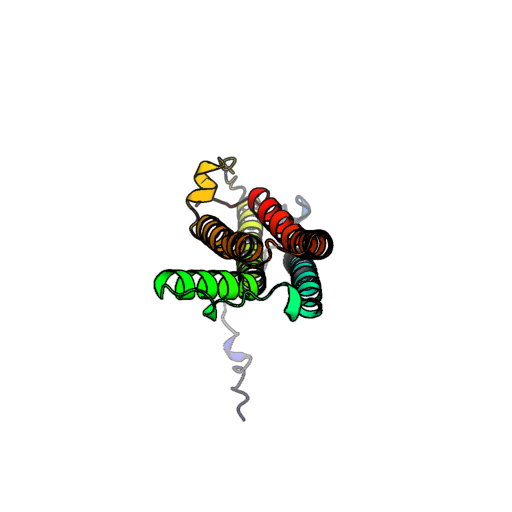 -4.184 2.956 1.00 88.75 97 CYS A O 1
ATOM 744 N N . VAL A 1 98 ? -4.163 -5.383 1.975 1.00 90.31 98 VAL A N 1
ATOM 745 C CA . VAL A 1 98 ? -4.119 -6.406 3.035 1.00 90.31 98 VAL A CA 1
ATOM 746 C C . VAL A 1 98 ? -3.622 -5.802 4.353 1.00 90.31 98 VAL A C 1
ATOM 748 O O . VAL A 1 98 ? -4.229 -6.019 5.403 1.00 90.31 98 VAL A O 1
ATOM 751 N N . PHE A 1 99 ? -2.561 -4.992 4.314 1.00 87.44 99 PHE A N 1
ATOM 752 C CA . PHE A 1 99 ? -2.036 -4.321 5.507 1.00 87.44 99 PHE A CA 1
ATOM 753 C C . PHE A 1 99 ? -3.016 -3.296 6.091 1.00 87.44 99 PHE A C 1
ATOM 755 O O . PHE A 1 99 ? -3.149 -3.231 7.312 1.00 87.44 99 PHE A O 1
ATOM 762 N N . VAL A 1 100 ? -3.734 -2.539 5.252 1.00 85.38 100 VAL A N 1
ATOM 763 C CA . VAL A 1 100 ? -4.831 -1.646 5.670 1.00 85.38 100 VAL A CA 1
ATOM 764 C C . VAL A 1 100 ? -5.824 -2.437 6.509 1.00 85.38 100 VAL A C 1
ATOM 766 O O . VAL A 1 100 ? -6.097 -2.064 7.648 1.00 85.38 100 VAL A O 1
ATOM 769 N N . PHE A 1 101 ? -6.325 -3.551 5.977 1.00 87.06 101 PHE A N 1
ATOM 770 C CA . PHE A 1 101 ? -7.325 -4.360 6.661 1.00 87.06 101 PHE A CA 1
ATOM 771 C C . PHE A 1 101 ? -6.831 -4.850 8.028 1.00 87.06 101 PHE A C 1
ATOM 773 O O . PHE A 1 101 ? -7.518 -4.664 9.032 1.00 87.06 101 PHE A O 1
ATOM 780 N N . ILE A 1 102 ? -5.608 -5.388 8.091 1.00 87.81 102 ILE A N 1
ATOM 781 C CA . ILE A 1 102 ? -4.995 -5.860 9.344 1.00 87.81 102 ILE A CA 1
ATOM 782 C C . ILE A 1 102 ? -4.868 -4.721 10.364 1.00 87.81 102 ILE A C 1
ATOM 784 O O . ILE A 1 102 ? -5.176 -4.898 11.542 1.00 87.81 102 ILE A O 1
ATOM 788 N N . ILE A 1 103 ? -4.433 -3.539 9.926 1.00 84.25 103 ILE A N 1
ATOM 789 C CA . ILE A 1 103 ? -4.209 -2.396 10.815 1.00 84.25 103 ILE A CA 1
ATOM 790 C C . ILE A 1 103 ? -5.532 -1.824 11.321 1.00 84.25 103 ILE A C 1
ATOM 792 O O . ILE A 1 103 ? -5.649 -1.529 12.507 1.00 84.25 103 ILE A O 1
ATOM 796 N N . PHE A 1 104 ? -6.548 -1.698 10.466 1.00 85.25 104 PHE A N 1
ATOM 797 C CA . PHE A 1 104 ? -7.876 -1.267 10.902 1.00 85.25 104 PHE A CA 1
ATOM 798 C C . PHE A 1 104 ? -8.525 -2.286 11.843 1.00 85.25 104 PHE A C 1
ATOM 800 O O . PHE A 1 104 ? -9.105 -1.878 12.847 1.00 85.25 104 PHE A O 1
ATOM 807 N N . ALA A 1 105 ? -8.364 -3.587 11.585 1.00 86.88 105 ALA A N 1
ATOM 808 C CA . ALA A 1 105 ? -8.824 -4.635 12.491 1.00 86.88 105 ALA A CA 1
ATOM 809 C C . ALA A 1 105 ? -8.137 -4.535 13.863 1.00 86.88 105 ALA A C 1
ATOM 811 O O . ALA A 1 105 ? -8.813 -4.555 14.891 1.00 86.88 105 ALA A O 1
ATOM 812 N N . LYS A 1 106 ? -6.812 -4.335 13.894 1.00 86.44 106 LYS A N 1
ATOM 813 C CA . LYS A 1 106 ? -6.080 -4.105 15.146 1.00 86.44 106 LYS A CA 1
ATOM 814 C C . LYS A 1 106 ? -6.555 -2.839 15.862 1.00 86.44 106 LYS A C 1
ATOM 816 O O . LYS A 1 106 ? -6.847 -2.896 17.050 1.00 86.44 106 LYS A O 1
ATOM 821 N N . ASN A 1 107 ? -6.670 -1.719 15.153 1.00 84.25 107 ASN A N 1
ATOM 822 C CA . ASN A 1 107 ? -7.102 -0.447 15.736 1.00 84.25 107 ASN A CA 1
ATOM 823 C C . ASN A 1 107 ? -8.516 -0.534 16.323 1.00 84.25 107 ASN A C 1
ATOM 825 O O . ASN A 1 107 ? -8.803 0.112 17.324 1.00 84.25 107 ASN A O 1
ATOM 829 N N . MET A 1 108 ? -9.395 -1.334 15.716 1.00 86.56 108 MET A N 1
ATOM 830 C CA . MET A 1 108 ? -10.733 -1.597 16.238 1.00 86.56 108 MET A CA 1
ATOM 831 C C . MET A 1 108 ? -10.678 -2.363 17.568 1.00 86.56 108 MET A C 1
ATOM 833 O O . MET A 1 108 ? -11.381 -1.996 18.508 1.00 86.56 108 MET A O 1
ATOM 837 N N . VAL A 1 109 ? -9.837 -3.399 17.664 1.00 87.44 109 VAL A N 1
ATOM 838 C CA . VAL A 1 109 ? -9.640 -4.163 18.909 1.00 87.44 109 VAL A CA 1
ATOM 839 C C . VAL A 1 109 ? -9.031 -3.278 19.996 1.00 87.44 109 VAL A C 1
ATOM 841 O O . VAL A 1 109 ? -9.533 -3.266 21.117 1.00 87.44 109 VAL A O 1
ATOM 844 N N . ASP A 1 110 ? -8.015 -2.488 19.647 1.00 85.50 110 ASP A N 1
ATOM 845 C CA . ASP A 1 110 ? -7.359 -1.547 20.558 1.00 85.50 110 ASP A CA 1
ATOM 846 C C . ASP A 1 110 ? -8.362 -0.486 21.067 1.00 85.50 110 ASP A C 1
ATOM 848 O O . ASP A 1 110 ? -8.422 -0.209 22.264 1.00 85.50 110 ASP A O 1
ATOM 852 N N . ALA A 1 111 ? -9.211 0.060 20.185 1.00 84.56 111 ALA A N 1
ATOM 853 C CA . ALA A 1 111 ? -10.259 1.008 20.564 1.00 84.56 111 ALA A CA 1
ATOM 854 C C . ALA A 1 111 ? -11.309 0.372 21.482 1.00 84.56 111 ALA A C 1
ATOM 856 O O . ALA A 1 111 ? -11.705 0.980 22.472 1.00 84.56 111 ALA A O 1
ATOM 857 N N . ARG A 1 112 ? -11.745 -0.860 21.194 1.00 86.75 112 ARG A N 1
ATOM 858 C CA . ARG A 1 112 ? -12.689 -1.572 22.062 1.00 86.75 112 ARG A CA 1
ATOM 859 C C . ARG A 1 112 ? -12.090 -1.802 23.448 1.00 86.75 112 ARG A C 1
ATOM 861 O O . ARG A 1 112 ? -12.730 -1.488 24.443 1.00 86.75 112 ARG A O 1
ATOM 868 N N . MET A 1 113 ? -10.860 -2.302 23.503 1.00 86.56 113 MET A N 1
ATOM 869 C CA . MET A 1 113 ? -10.149 -2.548 24.755 1.00 86.56 113 MET A CA 1
ATOM 870 C C . MET A 1 113 ? -9.991 -1.261 25.579 1.00 86.56 113 MET A C 1
ATOM 872 O O . MET A 1 113 ? -10.148 -1.291 26.797 1.00 86.56 113 MET A O 1
ATOM 876 N N . TYR A 1 114 ? -9.755 -0.119 24.926 1.00 85.44 114 TYR A N 1
ATOM 877 C CA . TYR A 1 114 ? -9.711 1.175 25.603 1.00 85.44 114 TYR A CA 1
ATOM 878 C C . TYR A 1 114 ? -11.017 1.518 26.326 1.00 85.44 114 TYR A C 1
ATOM 880 O O . TYR A 1 114 ? -10.978 1.911 27.491 1.00 85.44 114 TYR A O 1
ATOM 888 N N . TYR A 1 115 ? -12.161 1.367 25.653 1.00 84.38 115 TYR A N 1
ATOM 889 C CA . TYR A 1 115 ? -13.463 1.666 26.252 1.00 84.38 115 TYR A CA 1
ATOM 890 C C . TYR A 1 115 ? -13.801 0.715 27.408 1.00 84.38 115 TYR A C 1
ATOM 892 O O . TYR A 1 115 ? -14.310 1.170 28.428 1.00 84.38 115 TYR A O 1
ATOM 900 N N . GLU A 1 116 ? -13.452 -0.571 27.299 1.00 85.00 116 GLU A N 1
ATOM 901 C CA . GLU A 1 116 ? -13.634 -1.555 28.381 1.00 85.00 116 GLU A CA 1
ATOM 902 C C . GLU A 1 116 ? -12.801 -1.179 29.625 1.00 85.00 116 GLU A C 1
ATOM 904 O O . GLU A 1 116 ? -13.296 -1.197 30.753 1.00 85.00 116 GLU A O 1
ATOM 909 N N . PHE A 1 117 ? -11.546 -0.748 29.448 1.00 85.81 117 PHE A N 1
ATOM 910 C CA . PHE A 1 117 ? -10.733 -0.267 30.573 1.00 85.81 117 PHE A CA 1
ATOM 911 C C . PHE A 1 117 ? -11.265 1.031 31.182 1.00 85.81 117 PHE A C 1
ATOM 913 O O . PHE A 1 117 ? -11.236 1.195 32.405 1.00 85.81 117 PHE A O 1
ATOM 920 N N . LEU A 1 118 ? -11.788 1.932 30.346 1.00 84.00 118 LEU A N 1
ATOM 921 C CA . LEU A 1 118 ? -12.415 3.169 30.800 1.00 84.00 118 LEU A CA 1
ATOM 922 C C . LEU A 1 118 ? -13.644 2.878 31.676 1.00 84.00 118 LEU A C 1
ATOM 924 O O . LEU A 1 118 ? -13.809 3.513 32.719 1.00 84.00 118 LEU A O 1
ATOM 928 N N . LEU A 1 119 ? -14.451 1.880 31.299 1.00 84.56 119 LEU A N 1
ATOM 929 C CA . LEU A 1 119 ? -15.611 1.425 32.069 1.00 84.56 119 LEU A CA 1
ATOM 930 C C . LEU A 1 119 ? -15.200 0.901 33.454 1.00 84.56 119 LEU A C 1
ATOM 932 O O . LEU A 1 119 ? -15.825 1.225 34.461 1.00 84.56 119 LEU A O 1
ATOM 936 N N . HIS A 1 120 ? -14.083 0.175 33.532 1.00 86.50 120 HIS A N 1
ATOM 937 C CA . HIS A 1 120 ? -13.510 -0.293 34.798 1.00 86.50 120 HIS A CA 1
ATOM 938 C C . HIS A 1 120 ? -12.727 0.778 35.576 1.00 86.50 120 HIS A C 1
ATOM 940 O O . HIS A 1 120 ? -12.089 0.462 36.582 1.00 86.50 120 HIS A O 1
ATOM 946 N N . ARG A 1 121 ? -12.775 2.049 35.146 1.00 83.44 121 ARG A N 1
ATOM 947 C CA . ARG A 1 121 ? -12.036 3.179 35.741 1.00 83.44 121 ARG A CA 1
ATOM 948 C C . ARG A 1 121 ? -10.518 2.954 35.792 1.00 83.44 121 ARG A C 1
ATOM 950 O O . ARG A 1 121 ? -9.824 3.556 36.611 1.00 83.44 121 ARG A O 1
ATOM 957 N N . VAL A 1 122 ? -9.994 2.110 34.903 1.00 85.06 122 VAL A N 1
ATOM 958 C CA . VAL A 1 122 ? -8.559 1.875 34.736 1.00 85.06 122 VAL A CA 1
ATOM 959 C C . VAL A 1 122 ? -8.054 2.819 33.652 1.00 85.06 122 VAL A C 1
ATOM 961 O O . VAL A 1 122 ? -8.296 2.626 32.462 1.00 85.06 122 VAL A O 1
ATOM 964 N N . PHE A 1 123 ? -7.340 3.867 34.059 1.00 80.00 123 PHE A N 1
ATOM 965 C CA . PHE A 1 123 ? -6.709 4.784 33.114 1.00 80.00 123 PHE A CA 1
ATOM 966 C C . PHE A 1 123 ? -5.442 4.149 32.543 1.00 80.00 123 PHE A C 1
ATOM 968 O O . PHE A 1 123 ? -4.393 4.131 33.185 1.00 80.00 123 PHE A O 1
ATOM 975 N N . VAL A 1 124 ? -5.536 3.640 31.317 1.00 76.56 124 VAL A N 1
ATOM 976 C CA . VAL A 1 124 ? -4.361 3.224 30.549 1.00 76.56 124 VAL A CA 1
ATOM 977 C C . VAL A 1 124 ? -3.635 4.482 30.073 1.00 76.56 124 VAL A C 1
ATOM 979 O O . VAL A 1 124 ? -4.182 5.284 29.313 1.00 76.56 124 VAL A O 1
ATOM 982 N N . GLY A 1 125 ? -2.408 4.680 30.554 1.00 69.81 125 GLY A N 1
ATOM 983 C CA . GLY A 1 125 ? -1.543 5.762 30.101 1.00 69.81 125 GLY A CA 1
ATOM 984 C C . GLY A 1 125 ? -1.077 5.501 28.672 1.00 69.81 125 GLY A C 1
ATOM 985 O O . GLY A 1 125 ? -0.243 4.633 28.437 1.00 69.81 125 GLY A O 1
ATOM 986 N N . TYR A 1 126 ? -1.601 6.259 27.711 1.00 65.25 126 TYR A N 1
ATOM 987 C CA . TYR A 1 126 ? -1.100 6.230 26.341 1.00 65.25 126 TYR A CA 1
ATOM 988 C C . TYR A 1 126 ? 0.178 7.047 26.254 1.00 65.25 126 TYR A C 1
ATOM 990 O O . TYR A 1 126 ? 0.139 8.274 26.143 1.00 65.25 126 TYR A O 1
ATOM 998 N N . GLU A 1 127 ? 1.328 6.379 26.284 1.00 65.69 127 GLU A N 1
ATOM 999 C CA . GLU A 1 127 ? 2.560 7.048 25.891 1.00 65.69 127 GLU A CA 1
ATOM 1000 C C . GLU A 1 127 ? 2.462 7.475 24.426 1.00 65.69 127 GLU A C 1
ATOM 1002 O O . GLU A 1 127 ? 2.122 6.699 23.526 1.00 65.69 127 GLU A O 1
ATOM 1007 N N . ARG A 1 128 ? 2.776 8.748 24.176 1.00 63.34 128 ARG A N 1
ATOM 1008 C CA . ARG A 1 128 ? 2.917 9.268 22.821 1.00 63.34 128 ARG A CA 1
ATOM 1009 C C . ARG A 1 128 ? 4.025 8.469 22.140 1.00 63.34 128 ARG A C 1
ATOM 1011 O O . ARG A 1 128 ? 5.191 8.620 22.499 1.00 63.34 128 ARG A O 1
ATOM 1018 N N . ARG A 1 129 ? 3.675 7.634 21.155 1.00 62.94 129 ARG A N 1
ATOM 1019 C CA . ARG A 1 129 ? 4.673 6.887 20.378 1.00 62.94 129 ARG A CA 1
ATOM 1020 C C . ARG A 1 129 ? 5.712 7.858 19.824 1.00 62.94 129 ARG A C 1
ATOM 1022 O O . ARG A 1 129 ? 5.393 8.737 19.023 1.00 62.94 129 ARG A O 1
ATOM 1029 N N . SER A 1 130 ? 6.964 7.664 20.224 1.00 68.31 130 SER A N 1
ATOM 1030 C CA . SER A 1 130 ? 8.093 8.224 19.492 1.00 68.31 130 SER A CA 1
ATOM 1031 C C . SER A 1 130 ? 8.164 7.549 18.122 1.00 68.31 130 SER A C 1
ATOM 1033 O O . SER A 1 130 ? 7.825 6.372 17.985 1.00 68.31 130 SER A O 1
ATOM 1035 N N . ILE A 1 131 ? 8.624 8.275 17.101 1.00 69.25 131 ILE A N 1
ATOM 1036 C CA . ILE A 1 131 ? 8.790 7.755 15.732 1.00 69.25 131 ILE A CA 1
ATOM 1037 C C . ILE A 1 131 ? 9.628 6.465 15.739 1.00 69.25 131 ILE A C 1
ATOM 1039 O O . ILE A 1 131 ? 9.321 5.522 15.015 1.00 69.25 131 ILE A O 1
ATOM 1043 N N . LEU A 1 132 ? 10.625 6.384 16.625 1.00 69.94 132 LEU A N 1
ATOM 1044 C CA . LEU A 1 132 ? 11.462 5.197 16.831 1.00 69.94 132 LEU A CA 1
ATOM 1045 C C . LEU A 1 132 ? 10.660 3.959 17.258 1.00 69.94 132 LEU A C 1
ATOM 1047 O O . LEU A 1 132 ? 10.907 2.867 16.758 1.00 69.94 132 LEU A O 1
ATOM 1051 N N . THR A 1 133 ? 9.655 4.118 18.119 1.00 72.12 133 THR A N 1
ATOM 1052 C CA . THR A 1 133 ? 8.807 3.009 18.584 1.00 72.12 133 THR A CA 1
ATOM 1053 C C . THR A 1 133 ? 7.921 2.464 17.463 1.00 72.12 133 THR A C 1
ATOM 1055 O O . THR A 1 133 ? 7.540 1.297 17.485 1.00 72.12 133 THR A O 1
ATOM 1058 N N . ILE A 1 134 ? 7.606 3.276 16.448 1.00 69.50 134 ILE A N 1
ATOM 1059 C CA . ILE A 1 134 ? 6.824 2.830 15.288 1.00 69.50 134 ILE A CA 1
ATOM 1060 C C . ILE A 1 134 ? 7.625 1.816 14.456 1.00 69.50 134 ILE A C 1
ATOM 1062 O O . ILE A 1 134 ? 7.054 0.836 13.979 1.00 69.50 134 ILE A O 1
ATOM 1066 N N . PHE A 1 135 ? 8.946 1.991 14.354 1.00 75.06 135 PHE A N 1
ATOM 1067 C CA . PHE A 1 135 ? 9.828 1.053 13.654 1.00 75.06 135 PHE A CA 1
ATOM 1068 C C . PHE A 1 135 ? 9.985 -0.300 14.363 1.00 75.06 135 PHE A C 1
ATOM 1070 O O . PHE A 1 135 ? 10.377 -1.264 13.711 1.00 75.06 135 PHE A O 1
ATOM 1077 N N . ASN A 1 136 ? 9.622 -0.414 15.648 1.00 80.06 136 ASN A N 1
ATOM 1078 C CA . ASN A 1 136 ? 9.614 -1.708 16.342 1.00 80.06 136 ASN A CA 1
ATOM 1079 C C . ASN A 1 136 ? 8.504 -2.644 15.840 1.00 80.06 136 ASN A C 1
ATOM 1081 O O . ASN A 1 136 ? 8.616 -3.858 15.988 1.00 80.06 136 ASN A O 1
ATOM 1085 N N . PHE A 1 137 ? 7.435 -2.112 15.239 1.00 78.94 137 PHE A N 1
ATOM 1086 C CA . PHE A 1 137 ? 6.381 -2.941 14.659 1.00 78.94 137 PHE A CA 1
ATOM 1087 C C . PHE A 1 137 ? 6.814 -3.398 13.269 1.00 78.94 137 PHE A C 1
ATOM 1089 O O . PHE A 1 137 ? 6.884 -2.549 12.386 1.00 78.94 137 PHE A O 1
ATOM 1096 N N . PRO A 1 138 ? 7.032 -4.705 13.018 1.00 82.38 138 PRO A N 1
ATOM 1097 C CA . PRO A 1 138 ? 7.661 -5.188 11.784 1.00 82.38 138 PRO A CA 1
ATOM 1098 C C . PRO A 1 138 ? 6.849 -4.885 10.517 1.00 82.38 138 PRO A C 1
ATOM 1100 O O . PRO A 1 138 ? 7.412 -4.828 9.428 1.00 82.38 138 PRO A O 1
ATOM 1103 N N . ALA A 1 139 ? 5.544 -4.634 10.647 1.00 82.62 139 ALA A N 1
ATOM 1104 C CA . ALA A 1 139 ? 4.660 -4.310 9.532 1.00 82.62 139 ALA A CA 1
ATOM 1105 C C . ALA A 1 139 ? 5.060 -3.021 8.789 1.00 82.62 139 ALA A C 1
ATOM 1107 O O . ALA A 1 139 ? 5.103 -3.017 7.561 1.00 82.62 139 ALA A O 1
ATOM 1108 N N . LEU A 1 140 ? 5.380 -1.937 9.510 1.00 83.44 140 LEU A N 1
ATOM 1109 C CA . LEU A 1 140 ? 5.737 -0.657 8.889 1.00 83.44 140 LEU A CA 1
ATOM 1110 C C . LEU A 1 140 ? 7.079 -0.703 8.129 1.00 83.44 140 LEU A C 1
ATOM 1112 O O . LEU A 1 140 ? 7.082 -0.345 6.952 1.00 83.44 140 LEU A O 1
ATOM 1116 N N . PRO A 1 141 ? 8.213 -1.128 8.724 1.00 87.81 141 PRO A N 1
ATOM 1117 C CA . PRO A 1 141 ? 9.479 -1.199 8.010 1.00 87.81 141 PRO A CA 1
ATOM 1118 C C . PRO A 1 141 ? 9.422 -2.210 6.868 1.00 87.81 141 PRO A C 1
ATOM 1120 O O . PRO A 1 141 ? 10.029 -1.955 5.835 1.00 87.81 141 PRO A O 1
ATOM 1123 N N . LEU A 1 142 ? 8.660 -3.305 6.992 1.00 88.94 142 LEU A N 1
ATOM 1124 C CA . LEU A 1 142 ? 8.455 -4.241 5.887 1.00 88.94 142 LEU A CA 1
ATOM 1125 C C . LEU A 1 142 ? 7.701 -3.576 4.730 1.00 88.94 142 LEU A C 1
ATOM 1127 O O . LEU A 1 142 ? 8.131 -3.695 3.586 1.00 88.94 142 LEU A O 1
ATOM 1131 N N . LEU A 1 143 ? 6.635 -2.820 5.014 1.00 88.06 143 LEU A N 1
ATOM 1132 C CA . LEU A 1 143 ? 5.892 -2.074 3.997 1.00 88.06 143 LEU A CA 1
ATOM 1133 C C . LEU A 1 143 ? 6.753 -0.983 3.337 1.00 88.06 143 LEU A C 1
ATOM 1135 O O . LEU A 1 143 ? 6.705 -0.818 2.120 1.00 88.06 143 LEU A O 1
ATOM 1139 N N . LEU A 1 144 ? 7.558 -0.261 4.122 1.00 89.25 144 LEU A N 1
ATOM 1140 C CA . LEU A 1 144 ? 8.485 0.756 3.618 1.00 89.25 144 LEU A CA 1
ATOM 1141 C C . LEU A 1 144 ? 9.603 0.137 2.778 1.00 89.25 144 LEU A C 1
ATOM 1143 O O . LEU A 1 144 ? 9.908 0.645 1.704 1.00 89.25 144 LEU A O 1
ATOM 1147 N N . LEU A 1 145 ? 10.184 -0.978 3.221 1.00 91.38 145 LEU A N 1
ATOM 1148 C CA . LEU A 1 145 ? 11.189 -1.716 2.461 1.00 91.38 145 LEU A CA 1
ATOM 1149 C C . LEU A 1 145 ? 10.607 -2.209 1.135 1.00 91.38 145 LEU A C 1
ATOM 1151 O O . LEU A 1 145 ? 11.234 -2.058 0.089 1.00 91.38 145 LEU A O 1
ATOM 1155 N N . TYR A 1 146 ? 9.386 -2.739 1.160 1.00 92.00 146 TYR A N 1
ATOM 1156 C CA . TYR A 1 146 ? 8.692 -3.171 -0.045 1.00 92.00 146 TYR A CA 1
ATOM 1157 C C . TYR A 1 146 ? 8.415 -1.995 -0.991 1.00 92.00 146 TYR A C 1
ATOM 1159 O O . TYR A 1 146 ? 8.643 -2.108 -2.194 1.00 92.00 146 TYR A O 1
ATOM 1167 N N . ALA A 1 147 ? 8.000 -0.843 -0.454 1.00 90.00 147 ALA A N 1
ATOM 1168 C CA . ALA A 1 147 ? 7.819 0.384 -1.226 1.00 90.00 147 ALA A CA 1
ATOM 1169 C C . ALA A 1 147 ? 9.136 0.848 -1.864 1.00 90.00 147 ALA A C 1
ATOM 1171 O O . ALA A 1 147 ? 9.160 1.190 -3.041 1.00 90.00 147 ALA A O 1
ATOM 1172 N N . MET A 1 148 ? 10.249 0.799 -1.127 1.00 91.50 148 MET A N 1
ATOM 1173 C CA . MET A 1 148 ? 11.578 1.125 -1.651 1.00 91.50 148 MET A CA 1
ATOM 1174 C C . MET A 1 148 ? 11.955 0.209 -2.819 1.00 91.50 148 MET A C 1
ATOM 1176 O O . MET A 1 148 ? 12.392 0.698 -3.859 1.00 91.50 148 MET A O 1
ATOM 1180 N N . VAL A 1 149 ? 11.729 -1.104 -2.690 1.00 93.25 149 VAL A N 1
ATOM 1181 C CA . VAL A 1 149 ? 11.955 -2.069 -3.779 1.00 93.25 149 VAL A CA 1
ATOM 1182 C C . VAL A 1 149 ? 11.054 -1.759 -4.976 1.00 93.25 149 VAL A C 1
ATOM 1184 O O . VAL A 1 149 ? 11.553 -1.695 -6.098 1.00 93.25 149 VAL A O 1
ATOM 1187 N N . ALA A 1 150 ? 9.769 -1.476 -4.766 1.00 91.62 150 ALA A N 1
ATOM 1188 C CA . ALA A 1 150 ? 8.859 -1.067 -5.835 1.00 91.62 150 ALA A CA 1
ATOM 1189 C C . ALA A 1 150 ? 9.337 0.218 -6.538 1.00 91.62 150 ALA A C 1
ATOM 1191 O O . ALA A 1 150 ? 9.345 0.278 -7.766 1.00 91.62 150 ALA A O 1
ATOM 1192 N N . MET A 1 151 ? 9.825 1.213 -5.794 1.00 90.25 151 MET A N 1
ATOM 1193 C CA . MET A 1 151 ? 10.332 2.479 -6.341 1.00 90.25 151 MET A CA 1
ATOM 1194 C C . MET A 1 151 ? 11.604 2.319 -7.174 1.00 90.25 151 MET A C 1
ATOM 1196 O O . MET A 1 151 ? 11.840 3.107 -8.090 1.00 90.25 151 MET A O 1
ATOM 1200 N N . THR A 1 152 ? 12.404 1.273 -6.941 1.00 91.56 152 THR A N 1
ATOM 1201 C CA . THR A 1 152 ? 13.556 0.996 -7.814 1.00 91.56 152 THR A CA 1
ATOM 1202 C C . THR A 1 152 ? 13.149 0.686 -9.261 1.00 91.56 152 THR A C 1
ATOM 1204 O O . THR A 1 152 ? 13.957 0.899 -10.165 1.00 91.56 152 THR A O 1
ATOM 1207 N N . SER A 1 153 ? 11.897 0.273 -9.519 1.00 89.75 153 SER A N 1
ATOM 1208 C CA . SER A 1 153 ? 11.358 0.090 -10.880 1.00 89.75 153 SER A CA 1
ATOM 1209 C C . SER A 1 153 ? 11.443 1.363 -11.731 1.00 89.75 153 SER A C 1
ATOM 1211 O O . SER A 1 153 ? 11.761 1.276 -12.918 1.00 89.75 153 SER A O 1
ATOM 1213 N N . MET A 1 154 ? 11.275 2.538 -11.112 1.00 87.25 154 MET A N 1
ATOM 1214 C CA . MET A 1 154 ? 11.377 3.844 -11.767 1.00 87.25 154 MET A CA 1
ATOM 1215 C C . MET A 1 154 ? 12.801 4.119 -12.267 1.00 87.25 154 MET A C 1
ATOM 1217 O O . MET A 1 154 ? 12.989 4.677 -13.345 1.00 87.25 154 MET A O 1
ATOM 1221 N N . ILE A 1 155 ? 13.819 3.683 -11.518 1.00 87.94 155 ILE A N 1
ATOM 1222 C CA . ILE A 1 155 ? 15.231 3.854 -11.897 1.00 87.94 155 ILE A CA 1
ATOM 1223 C C . ILE A 1 155 ? 15.546 3.030 -13.149 1.00 87.94 155 ILE A C 1
ATOM 1225 O O . ILE A 1 155 ? 16.224 3.514 -14.058 1.00 87.94 155 ILE A O 1
ATOM 1229 N N . TRP A 1 156 ? 15.036 1.797 -13.217 1.00 87.44 156 TRP A N 1
ATOM 1230 C CA . TRP A 1 156 ? 15.171 0.950 -14.405 1.00 87.44 156 TRP A CA 1
ATOM 1231 C C . TRP A 1 156 ? 14.496 1.581 -15.620 1.00 87.44 156 TRP A C 1
ATOM 1233 O O . TRP A 1 156 ? 15.075 1.587 -16.706 1.00 87.44 156 TRP A O 1
ATOM 1243 N N . HIS A 1 157 ? 13.330 2.184 -15.405 1.00 82.62 157 HIS A N 1
ATOM 1244 C CA . HIS A 1 157 ? 12.565 2.851 -16.447 1.00 82.62 157 HIS A CA 1
ATOM 1245 C C . HIS A 1 157 ? 13.305 4.069 -17.020 1.00 82.62 157 HIS A C 1
ATOM 1247 O O . HIS A 1 157 ? 13.485 4.185 -18.232 1.00 82.62 157 HIS A O 1
ATOM 1253 N N . MET A 1 158 ? 13.847 4.919 -16.141 1.00 81.75 158 MET A N 1
ATOM 1254 C CA . MET A 1 158 ? 14.656 6.087 -16.515 1.00 81.75 158 MET A CA 1
ATOM 1255 C C . MET A 1 158 ? 15.922 5.705 -17.291 1.00 81.75 158 MET A C 1
ATOM 1257 O O . MET A 1 158 ? 16.341 6.425 -18.194 1.00 81.75 158 MET A O 1
ATOM 1261 N N . ARG A 1 159 ? 16.533 4.559 -16.968 1.00 81.00 159 ARG A N 1
ATOM 1262 C CA . ARG A 1 159 ? 17.708 4.052 -17.691 1.00 81.00 159 ARG A CA 1
ATOM 1263 C C . ARG A 1 159 ? 17.361 3.438 -19.048 1.00 81.00 159 ARG A C 1
ATOM 1265 O O . ARG A 1 159 ? 18.176 3.530 -19.959 1.00 81.00 159 ARG A O 1
ATOM 1272 N N . GLY A 1 160 ? 16.191 2.813 -19.180 1.00 71.31 160 GLY A N 1
ATOM 1273 C CA . GLY A 1 160 ? 15.741 2.185 -20.426 1.00 71.31 160 GLY A CA 1
ATOM 1274 C C . GLY A 1 160 ? 15.210 3.177 -21.468 1.00 71.31 160 GLY A C 1
ATOM 1275 O O . GLY A 1 160 ? 15.427 2.977 -22.659 1.00 71.31 160 GLY A O 1
ATOM 1276 N N . HIS A 1 161 ? 14.560 4.262 -21.031 1.00 61.59 161 HIS A N 1
ATOM 1277 C CA . HIS A 1 161 ? 13.844 5.215 -21.894 1.00 61.59 161 HIS A CA 1
ATOM 1278 C C .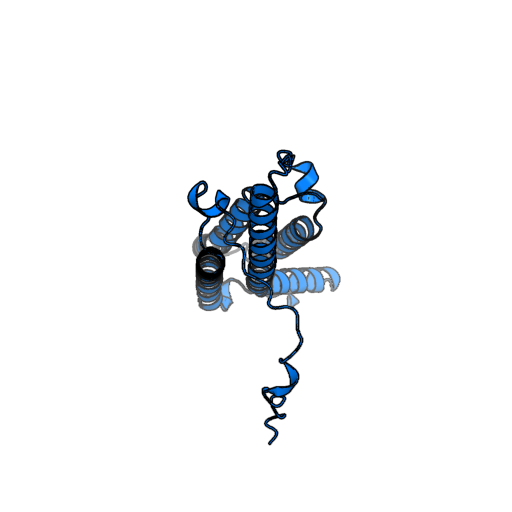 HIS A 1 161 ? 14.528 6.584 -22.056 1.00 61.59 161 HIS A C 1
ATOM 1280 O O . HIS A 1 161 ? 13.859 7.567 -22.368 1.00 61.59 161 HIS A O 1
ATOM 1286 N N . ALA A 1 162 ? 15.855 6.670 -21.924 1.00 53.69 162 ALA A N 1
ATOM 1287 C CA . ALA A 1 162 ? 16.635 7.913 -22.051 1.00 53.69 162 ALA A CA 1
ATOM 1288 C C . ALA A 1 162 ? 16.550 8.644 -23.427 1.00 53.69 162 ALA A C 1
ATOM 1290 O O . ALA A 1 162 ? 17.382 9.497 -23.717 1.00 53.69 162 ALA A O 1
ATOM 1291 N N . LEU A 1 163 ? 15.573 8.337 -24.291 1.00 50.56 163 LEU A N 1
ATOM 1292 C CA . LEU A 1 163 ? 15.504 8.772 -25.690 1.00 50.56 163 LEU A CA 1
ATOM 1293 C C . LEU A 1 163 ? 14.191 9.453 -26.134 1.00 50.56 163 LEU A C 1
ATOM 1295 O O . LEU A 1 163 ? 14.141 9.900 -27.276 1.00 50.56 163 LEU A O 1
ATOM 1299 N N . GLN A 1 164 ? 13.145 9.601 -25.302 1.00 60.34 164 GLN A N 1
ATOM 1300 C CA . GLN A 1 164 ? 11.912 10.303 -25.725 1.00 60.34 164 GLN A CA 1
ATOM 1301 C C . GLN A 1 164 ? 11.386 11.316 -24.695 1.00 60.34 164 GLN A C 1
ATOM 1303 O O . GLN A 1 164 ? 10.756 10.961 -23.705 1.00 60.34 164 GLN A O 1
ATOM 1308 N N . VAL A 1 165 ? 11.601 12.606 -24.975 1.00 59.53 165 VAL A N 1
ATOM 1309 C CA . VAL A 1 165 ? 11.280 13.743 -24.085 1.00 59.53 165 VAL A CA 1
ATOM 1310 C C . VAL A 1 165 ? 9.774 13.877 -23.797 1.00 59.53 165 VAL A C 1
ATOM 1312 O O . VAL A 1 165 ? 9.400 14.232 -22.684 1.00 59.53 165 VAL A O 1
ATOM 1315 N N . ASN A 1 166 ? 8.901 13.512 -24.743 1.00 65.25 166 ASN A N 1
ATOM 1316 C CA . ASN A 1 166 ? 7.443 13.594 -24.558 1.00 65.25 166 ASN A CA 1
ATOM 1317 C C . ASN A 1 166 ? 6.871 12.459 -23.685 1.00 65.25 166 ASN A C 1
ATOM 1319 O O . ASN A 1 166 ? 5.817 12.629 -23.083 1.00 65.25 166 ASN A O 1
ATOM 1323 N N . ALA A 1 167 ? 7.574 11.327 -23.559 1.00 69.69 167 ALA A N 1
ATOM 1324 C CA . ALA A 1 167 ? 7.118 10.182 -22.764 1.00 69.69 167 ALA A CA 1
ATOM 1325 C C . ALA A 1 167 ? 7.298 10.396 -21.248 1.00 69.69 167 ALA A C 1
ATOM 1327 O O . ALA A 1 167 ? 6.632 9.758 -20.437 1.00 69.69 167 ALA A O 1
ATOM 1328 N N . VAL A 1 168 ? 8.177 11.323 -20.850 1.00 74.81 168 VAL A N 1
ATOM 1329 C CA . VAL A 1 168 ? 8.486 11.583 -19.435 1.00 74.81 168 VAL A CA 1
ATOM 1330 C C . VAL A 1 168 ? 7.282 12.179 -18.702 1.00 74.81 168 VAL A C 1
ATOM 1332 O O . VAL A 1 168 ? 7.034 11.838 -17.547 1.00 74.81 168 VAL A O 1
ATOM 1335 N N . GLN A 1 169 ? 6.510 13.049 -19.360 1.00 79.94 169 GLN A N 1
ATOM 1336 C CA . GLN A 1 169 ? 5.400 13.749 -18.715 1.00 79.94 169 GLN A CA 1
ATOM 1337 C C . GLN A 1 169 ? 4.234 12.802 -18.383 1.00 79.94 169 GLN A C 1
ATOM 1339 O O . GLN A 1 169 ? 3.738 12.823 -17.257 1.00 79.94 169 GLN A O 1
ATOM 1344 N N . GLU A 1 170 ? 3.840 11.932 -19.319 1.00 79.75 170 GLU A N 1
ATOM 1345 C CA . GLU A 1 170 ? 2.791 10.921 -19.097 1.00 79.75 170 GLU A CA 1
ATOM 1346 C C . GLU A 1 170 ? 3.169 9.958 -17.963 1.00 79.75 170 GLU A C 1
ATOM 1348 O O . GLU A 1 170 ? 2.358 9.679 -17.076 1.00 79.75 170 GLU A O 1
ATOM 1353 N N . MET A 1 171 ? 4.438 9.540 -17.918 1.00 78.06 171 MET A N 1
ATOM 1354 C CA . MET A 1 171 ? 4.949 8.688 -16.846 1.00 78.06 171 MET A CA 1
ATOM 1355 C C . MET A 1 171 ? 4.876 9.361 -15.483 1.00 78.06 171 MET A C 1
ATOM 1357 O O . MET A 1 171 ? 4.423 8.738 -14.525 1.00 78.06 171 MET A O 1
ATOM 1361 N N . VAL A 1 172 ? 5.308 10.620 -15.368 1.00 84.25 172 VAL A N 1
ATOM 1362 C CA . VAL A 1 172 ? 5.266 11.337 -14.086 1.00 84.25 172 VAL A CA 1
ATOM 1363 C C . VAL A 1 172 ? 3.834 11.391 -13.563 1.00 84.25 172 VAL A C 1
ATOM 1365 O O . VAL A 1 172 ? 3.618 11.076 -12.395 1.00 84.25 172 VAL A O 1
ATOM 1368 N N . TYR A 1 173 ? 2.845 11.692 -14.409 1.00 86.19 173 TYR A N 1
ATOM 1369 C CA . TYR A 1 173 ? 1.445 11.685 -13.980 1.00 86.19 173 TYR A CA 1
ATOM 1370 C C . TYR A 1 173 ? 0.972 10.304 -13.520 1.00 86.19 173 TYR A C 1
ATOM 1372 O O . TYR A 1 173 ? 0.320 10.211 -12.479 1.00 86.19 173 TYR A O 1
ATOM 1380 N N . ALA A 1 174 ? 1.341 9.234 -14.229 1.00 84.81 174 ALA A N 1
ATOM 1381 C CA . ALA A 1 174 ? 1.000 7.872 -13.827 1.00 84.81 174 ALA A CA 1
ATOM 1382 C C . ALA A 1 174 ? 1.626 7.485 -12.476 1.00 84.81 174 ALA A C 1
ATOM 1384 O O . ALA A 1 174 ? 0.932 6.976 -11.593 1.00 84.81 174 ALA A O 1
ATOM 1385 N N . TYR A 1 175 ? 2.910 7.796 -12.267 1.00 85.88 175 TYR A N 1
ATOM 1386 C CA . TYR A 1 175 ? 3.586 7.556 -10.990 1.00 85.88 175 TYR A CA 1
ATOM 1387 C C . TYR A 1 175 ? 3.020 8.419 -9.861 1.00 85.88 175 TYR A C 1
ATOM 1389 O O . TYR A 1 175 ? 2.873 7.929 -8.745 1.00 85.88 175 TYR A O 1
ATOM 1397 N N . MET A 1 176 ? 2.668 9.683 -10.110 1.00 87.94 176 MET A N 1
ATOM 1398 C CA . MET A 1 176 ? 2.063 10.534 -9.081 1.00 87.94 176 MET A CA 1
ATOM 1399 C C . MET A 1 176 ? 0.667 10.047 -8.688 1.00 87.94 176 MET A C 1
ATOM 1401 O O . MET A 1 176 ? 0.369 9.975 -7.495 1.00 87.94 176 MET A O 1
ATOM 1405 N N . ALA A 1 177 ? -0.154 9.652 -9.665 1.00 87.81 177 ALA A N 1
ATOM 1406 C CA . ALA A 1 177 ? -1.467 9.057 -9.419 1.00 87.81 177 ALA A CA 1
ATOM 1407 C C . ALA A 1 177 ? -1.356 7.774 -8.580 1.00 87.81 177 ALA A C 1
ATOM 1409 O O . ALA A 1 177 ? -2.176 7.534 -7.697 1.00 87.81 177 ALA A O 1
ATOM 1410 N N . TYR A 1 178 ? -0.302 6.991 -8.809 1.00 85.38 178 TYR A N 1
ATOM 1411 C CA . TYR A 1 178 ? 0.005 5.792 -8.041 1.00 85.38 178 TYR A CA 1
ATOM 1412 C C . TYR A 1 178 ? 0.526 6.084 -6.623 1.00 85.38 178 TYR A C 1
ATOM 1414 O O . TYR A 1 178 ? 0.106 5.451 -5.656 1.00 85.38 178 TYR A O 1
ATOM 1422 N N . LEU A 1 179 ? 1.435 7.051 -6.472 1.00 86.25 179 LEU A N 1
ATOM 1423 C CA . LEU A 1 179 ? 2.101 7.342 -5.200 1.00 86.25 179 LEU A CA 1
ATOM 1424 C C . LEU A 1 179 ? 1.227 8.109 -4.214 1.00 86.25 179 LEU A C 1
ATOM 1426 O O . LEU A 1 179 ? 1.387 7.945 -3.007 1.00 86.25 179 LEU A O 1
ATOM 1430 N N . MET A 1 180 ? 0.300 8.935 -4.691 1.00 89.31 180 MET A N 1
ATOM 1431 C CA . MET A 1 180 ? -0.568 9.730 -3.825 1.00 89.31 180 MET A CA 1
ATOM 1432 C C . MET A 1 180 ? -1.364 8.889 -2.802 1.00 89.31 180 MET A C 1
ATOM 1434 O O . MET A 1 180 ? -1.266 9.185 -1.605 1.00 89.31 180 MET A O 1
ATOM 1438 N N . PRO A 1 181 ? -2.102 7.827 -3.190 1.00 85.94 181 PRO A N 1
ATOM 1439 C CA . PRO A 1 181 ? -2.812 6.986 -2.224 1.00 85.94 181 PRO A CA 1
ATOM 1440 C C . PRO A 1 181 ? -1.858 6.225 -1.296 1.00 85.94 181 PRO A C 1
ATOM 1442 O O . PRO A 1 181 ? -2.163 6.050 -0.119 1.00 85.94 181 PRO A O 1
ATOM 1445 N N . VAL A 1 182 ? -0.673 5.845 -1.780 1.00 82.50 182 VAL A N 1
ATOM 1446 C CA . VAL A 1 182 ? 0.366 5.186 -0.975 1.00 82.50 182 VAL A CA 1
ATOM 1447 C C . VAL A 1 182 ? 0.885 6.109 0.126 1.00 82.50 182 VAL A C 1
ATOM 1449 O O . VAL A 1 182 ? 0.942 5.723 1.292 1.00 82.50 182 VAL A O 1
ATOM 1452 N N . VAL A 1 183 ? 1.240 7.346 -0.221 1.00 86.38 183 VAL A N 1
ATOM 1453 C CA . VAL A 1 183 ? 1.736 8.341 0.739 1.00 86.38 183 VAL A CA 1
ATOM 1454 C C . VAL A 1 183 ? 0.644 8.705 1.742 1.00 86.38 183 VAL A C 1
ATOM 1456 O O . VAL A 1 183 ? 0.911 8.764 2.942 1.00 86.38 183 VAL A O 1
ATOM 1459 N N . SER A 1 184 ? -0.596 8.888 1.278 1.00 87.19 184 SER A N 1
ATOM 1460 C CA . SER A 1 184 ? -1.753 9.125 2.149 1.00 87.19 184 SER A CA 1
ATOM 1461 C C . SER A 1 184 ? -1.971 7.971 3.135 1.00 87.19 184 SER A C 1
ATOM 1463 O O . SER A 1 184 ? -2.214 8.196 4.325 1.00 87.19 184 SER A O 1
ATOM 1465 N N . PHE A 1 185 ? -1.802 6.730 2.675 1.00 81.25 185 PHE A N 1
ATOM 1466 C CA . PHE A 1 185 ? -1.872 5.552 3.528 1.00 81.25 185 PHE A CA 1
ATOM 1467 C C . PHE A 1 185 ? -0.768 5.549 4.589 1.00 81.25 185 PHE A C 1
ATOM 1469 O O . PHE A 1 185 ? -1.070 5.437 5.776 1.00 81.25 185 PHE A O 1
ATOM 1476 N N . VAL A 1 186 ? 0.494 5.743 4.198 1.00 81.75 186 VAL A N 1
ATOM 1477 C CA . VAL A 1 186 ? 1.621 5.801 5.144 1.00 81.75 186 VAL A CA 1
ATOM 1478 C C . VAL A 1 186 ? 1.422 6.923 6.168 1.00 81.75 186 VAL A C 1
ATOM 1480 O O . VAL A 1 186 ? 1.629 6.705 7.360 1.00 81.75 186 VAL A O 1
ATOM 1483 N N . ALA A 1 187 ? 0.938 8.094 5.748 1.00 83.06 187 ALA A N 1
ATOM 1484 C CA . ALA A 1 187 ? 0.595 9.185 6.660 1.00 83.06 187 ALA A CA 1
ATOM 1485 C C . ALA A 1 187 ? -0.522 8.787 7.644 1.00 83.06 187 ALA A C 1
ATOM 1487 O O . ALA A 1 187 ? -0.447 9.085 8.838 1.00 83.06 187 ALA A O 1
ATOM 1488 N N . THR A 1 188 ? -1.532 8.050 7.178 1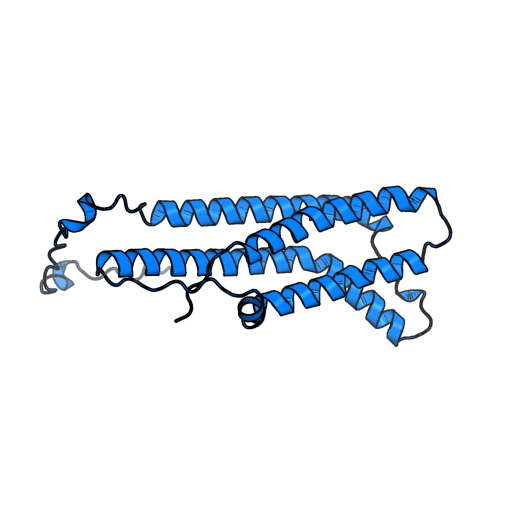.00 79.81 188 THR A N 1
ATOM 1489 C CA . THR A 1 188 ? -2.585 7.507 8.046 1.00 79.81 188 THR A CA 1
ATOM 1490 C C . THR A 1 188 ? -2.007 6.517 9.060 1.00 79.81 188 THR A C 1
ATOM 1492 O O . THR A 1 188 ? -2.374 6.560 10.229 1.00 79.81 188 THR A O 1
ATOM 1495 N N . LEU A 1 189 ? -1.051 5.670 8.670 1.00 75.94 189 LEU A N 1
ATOM 1496 C CA . LEU A 1 189 ? -0.390 4.751 9.603 1.00 75.94 189 LEU A CA 1
ATOM 1497 C C . LEU A 1 189 ? 0.397 5.478 10.692 1.00 75.94 189 LEU A C 1
ATOM 1499 O O . LEU A 1 189 ? 0.346 5.080 11.851 1.00 75.94 189 LEU A O 1
ATOM 1503 N N . VAL A 1 190 ? 1.097 6.553 10.330 1.00 76.81 190 VAL A N 1
ATOM 1504 C CA . VAL A 1 190 ? 1.880 7.358 11.281 1.00 76.81 190 VAL A CA 1
ATOM 1505 C C . VAL A 1 190 ? 0.978 8.116 12.261 1.00 76.81 190 VAL A C 1
ATOM 1507 O O . VAL A 1 190 ? 1.381 8.372 13.393 1.00 76.81 190 VAL A O 1
ATOM 1510 N N . THR A 1 191 ? -0.246 8.461 11.854 1.00 76.12 191 THR A N 1
ATOM 1511 C CA . THR A 1 191 ? -1.193 9.218 12.690 1.00 76.12 191 THR A CA 1
ATOM 1512 C C . THR A 1 191 ? -2.062 8.347 13.598 1.00 76.12 191 THR A C 1
ATOM 1514 O O . THR A 1 191 ? -2.695 8.877 14.512 1.00 76.12 191 THR A O 1
ATOM 1517 N N . LYS A 1 192 ? -2.116 7.025 13.386 1.00 71.94 192 LYS A N 1
ATOM 1518 C CA . LYS A 1 192 ? -2.917 6.121 14.222 1.00 71.94 192 LYS A CA 1
ATOM 1519 C C . LYS A 1 192 ? -2.156 5.697 15.481 1.00 71.94 192 LYS A C 1
ATOM 1521 O O . LYS A 1 192 ? -0.978 5.351 15.451 1.00 71.94 192 LYS A O 1
ATOM 1526 N N . TRP A 1 193 ? -2.875 5.722 16.599 1.00 60.38 193 TRP A N 1
ATOM 1527 C CA . TRP A 1 193 ? -2.396 5.328 17.920 1.00 60.38 193 TRP A CA 1
ATOM 1528 C C . TRP A 1 193 ? -2.374 3.803 18.037 1.00 60.38 193 TRP A C 1
ATOM 1530 O O . TRP A 1 193 ? -3.280 3.143 17.537 1.00 60.38 193 TRP A O 1
ATOM 1540 N N . SER A 1 194 ? -1.382 3.244 18.731 1.00 61.84 194 SER A N 1
ATOM 1541 C CA . SER A 1 194 ? -1.490 1.880 19.259 1.00 61.84 194 SER A CA 1
ATOM 1542 C C . SER A 1 194 ? -1.197 1.888 20.743 1.00 61.84 194 SER A C 1
ATOM 1544 O O . SER A 1 194 ? -0.319 2.617 21.208 1.00 61.84 194 SER A O 1
ATOM 1546 N N . VAL A 1 195 ? -1.904 1.011 21.445 1.00 52.91 195 VAL A N 1
ATOM 1547 C CA . VAL A 1 195 ? -1.633 0.676 22.839 1.00 52.91 195 VAL A CA 1
ATOM 1548 C C . VAL A 1 195 ? -0.376 -0.198 22.860 1.00 52.91 195 VAL A C 1
ATOM 1550 O O . VAL A 1 195 ? -0.290 -1.147 22.075 1.00 52.91 195 VAL A O 1
ATOM 1553 N N . ASN A 1 196 ? 0.607 0.146 23.692 1.00 50.78 196 ASN A N 1
ATOM 1554 C CA . ASN A 1 196 ? 1.639 -0.801 24.111 1.00 50.78 196 ASN A CA 1
ATOM 1555 C C . ASN A 1 196 ? 1.120 -1.468 25.386 1.00 50.78 196 ASN A C 1
ATOM 1557 O O . ASN A 1 196 ? 0.760 -0.767 26.330 1.00 50.78 196 ASN A O 1
ATOM 1561 N N . TYR A 1 197 ? 1.028 -2.792 25.356 1.00 49.69 197 TYR A N 1
ATOM 1562 C CA . TYR A 1 197 ? 0.737 -3.637 26.512 1.00 49.69 197 TYR A CA 1
ATOM 1563 C C . TYR A 1 197 ? 2.034 -4.036 27.215 1.00 49.69 197 TYR A C 1
ATOM 1565 O O . TYR A 1 197 ? 3.053 -4.213 26.504 1.00 49.69 197 TYR A O 1
#

pLDDT: mean 79.48, std 13.15, range [44.47, 94.5]

Foldseek 3Di:
DDDDDDDPPVVPVPDPPPPPPPPPCPVVDPDPDLVVLVVVLVVVLVVLLVLLVVLLVLCVVVVVLLQFPLVVDPDPVSSVLLVQLRVLLNCLSVVLSVLSVVVSVQLSVQVVVCVVCVSVVNDQDFDDDDPVNLVVPVSLVVSVVSVVSNVVNVVSSCVVPVDDPVSVVVVVVSVCSNCVSVVVSSVVSSPRGGRDD

Radius of gyration: 24.78 Å; chains: 1; bounding box: 58×45×62 Å

Organism: NCBI:txid141414